Protein 2XGA (pdb70)

Radius of gyration: 20.09 Å; Cα contacts (8 Å, |Δi|>4): 423; chains: 2; bounding box: 46×34×55 Å

B-factor: mean 27.81, std 12.71, range [10.01, 74.43]

Organism: Shigella flexneri (NCBI:txid623)

Solvent-accessible surface area: 13130 Å² total; per-residue (Å²): 100,90,11,60,106,13,0,92,69,0,12,144,72,89,67,46,73,96,98,28,16,78,122,230,59,47,1,34,6,53,52,134,111,34,27,29,4,26,0,10,63,60,133,148,77,2,30,0,47,0,40,7,113,44,26,74,91,119,83,7,110,86,6,1,52,71,0,3,44,7,20,10,56,95,1,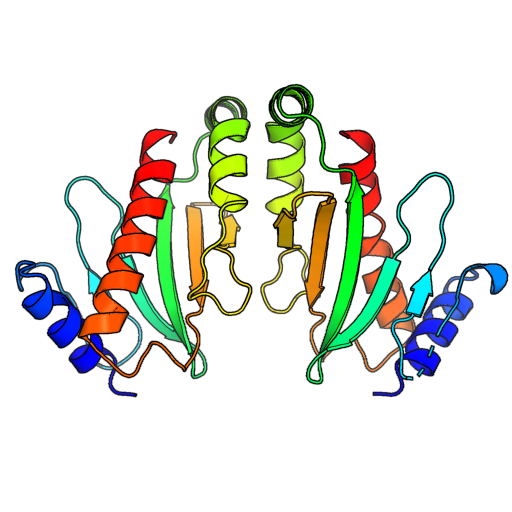50,42,1,86,28,66,14,7,18,12,18,107,62,154,115,71,2,32,0,65,0,15,4,62,89,117,55,9,129,60,15,123,55,0,3,81,0,9,90,38,0,59,72,19,0,83,80,0,60,65,28,58,93,93,16,60,109,12,1,116,57,0,9,144,56,88,64,40,74,107,97,35,20,76,115,132,164,85,37,11,35,5,59,45,141,114,33,29,31,5,24,0,2,74,60,134,159,78,2,27,0,48,0,39,7,117,44,26,70,94,121,88,12,103,83,7,1,51,71,0,3,42,7,21,7,65,84,1,55,42,0,85,22,78,8,9,14,11,26,114,59,156,111,73,2,33,0,66,0,13,2,69,102,117,58,8,117,60,13,123,55,0,2,79,0,8,88,40,0,60,76,15,0,94,80,0,62,65,28,57

Nearest PDB structures (foldseek):
  2xga-assembly1_B  TM=1.008E+00  e=1.300E-24  Shigella flexneri
  2xga-assembly1_A  TM=1.004E+00  e=8.192E-23  Shigella flexneri
  1ry9-assembly2_D  TM=9.867E-01  e=1.378E-21  Shigella flexneri
  2fm8-assembly1_A  TM=9.103E-01  e=4.742E-11  Salmonella enterica subsp. enterica serovar Typhimurium
  2fm8-assembly1_B  TM=8.602E-01  e=5.238E-10  Salmonella enterica subsp. enterica serovar Typhimurium

Sequence (255 aa):
INLVQLVRDSLFTIGCPPSIITDHSAITISLDSMPAINIALVNEQVMLWANFDAPSDVKLQSSAYNILNLMLMNFSYSINELVELHRSDEYLQLRVVIKDDYVHDGIVFAEILHEFYQQRMEILNGVLINLVQLVRDSLFTIGCPPSIITDSHSAITISLDSMPAINIALVNEQVMLWANFDAPSDVKLQSSAYNILNLMLMNNFSYSINELVELHRSDEYLQLRVVIKDDYVHDGIVFAEILHEFYQRMEILNGVL

Foldseek 3Di:
DPQVCLAVLLCVLVPHDPVQWDECHWIWGDDPPFFIWTWHQDPNWIKIKGWDFDDDPVLCVVCVVLLVVLQPDAQPQAPVRTFDWDDDPGTTMTMGTGDDVQRPHSNSVNVSVVVVVVSRVSVSVSD/DDQVVLQQLLQVLVPHDPVQWDDVADWIWGDDPPFFIWIWHQDPNWIKIKGWDFDDDPVLCVVCVVLLVVLQPDAQCQAPVRGFDWDDDPTTTMTMGTGDPVQRPHSNSVNVSVVVVVVSRVSVVVSD

InterPro domains:
  IPR003065 Surface presentation of antigens protein SpaK [PF03519] (18-95)
  IPR003065 Surface presentation of antigens protein SpaK [PR01305] (18-31)
  IPR003065 Surface presentation of antigens protein SpaK [PR01305] (31-41)
  IPR003065 Surface presentation of antigens protein SpaK [PR01305] (41-55)
  IPR003065 Surface presentation of antigens protein SpaK [PR01305] (98-111)
  IPR003065 Surface presentation of antigens protein SpaK [PR01305] (111-123)

CATH classification: 3.30.1460.10

Structure (mmCIF, N/CA/C/O backbone):
data_2XGA
#
_entry.id   2XGA
#
_cell.length_a   55.980
_cell.length_b   50.380
_cell.length_c   57.680
_cell.angle_alpha   90.00
_cell.angle_beta   117.03
_cell.angle_gamma   90.00
#
_symmetry.space_group_name_H-M   'P 1 21 1'
#
loop_
_entity.id
_entity.type
_entity.pdbx_description
1 polymer 'SURFACE PRESENTATION OF ANTIGENS PROTEIN SPAK'
2 non-polymer 'S-[(1-oxyl-2,2,5,5-tetramethyl-2,5-dihydro-1H-pyrrol-3-yl)methyl] methanesulfonothioate'
3 water water
#
loop_
_atom_site.group_PDB
_atom_site.id
_atom_site.type_symbol
_atom_site.label_atom_id
_atom_site.label_alt_id
_atom_site.label_comp_id
_atom_site.label_asym_id
_atom_site.label_entity_id
_atom_site.label_seq_id
_atom_site.pdbx_PDB_ins_code
_atom_site.Cartn_x
_atom_site.Cartn_y
_atom_site.Cartn_z
_atom_site.occupancy
_atom_site.B_iso_or_equiv
_atom_site.auth_seq_id
_atom_site.auth_comp_id
_atom_site.auth_asym_id
_atom_site.auth_atom_id
_atom_site.pdbx_PDB_model_num
ATOM 1 N N . ILE A 1 24 ? 17.787 28.950 6.485 1.00 31.34 4 ILE A N 1
ATOM 2 C CA . ILE A 1 24 ? 18.579 29.571 5.391 1.00 29.99 4 ILE A CA 1
ATOM 3 C C . ILE A 1 24 ? 18.122 29.003 4.053 1.00 29.00 4 ILE A C 1
ATOM 4 O O . ILE A 1 24 ? 18.193 27.792 3.833 1.00 29.33 4 ILE A O 1
ATOM 9 N N . ASN A 1 25 ? 17.634 29.877 3.175 1.00 27.32 5 ASN A N 1
ATOM 10 C CA . ASN A 1 25 ? 17.300 29.495 1.807 1.00 26.66 5 ASN A CA 1
ATOM 11 C C . ASN A 1 25 ? 18.541 29.710 0.940 1.00 24.81 5 ASN A C 1
ATOM 12 O O . ASN A 1 25 ? 18.757 30.771 0.373 1.00 24.21 5 ASN A O 1
ATOM 17 N N . LEU A 1 26 ? 19.362 28.678 0.864 1.00 24.06 6 LEU A N 1
ATOM 18 C CA . LEU A 1 26 ? 20.668 28.766 0.229 1.00 22.72 6 LEU A CA 1
ATOM 19 C C . LEU A 1 26 ? 20.605 28.970 -1.283 1.00 22.39 6 LEU A C 1
ATOM 20 O O . LEU A 1 26 ? 21.485 29.609 -1.858 1.00 21.59 6 LEU A O 1
ATOM 25 N N . VAL A 1 27 ? 19.580 28.428 -1.925 1.00 23.20 7 VAL A N 1
ATOM 26 C CA . VAL A 1 27 ? 19.390 28.630 -3.363 1.00 23.82 7 VAL A CA 1
ATOM 27 C C . VAL A 1 27 ? 19.048 30.087 -3.664 1.00 23.58 7 VAL A C 1
ATOM 28 O O . VAL A 1 27 ? 19.553 30.664 -4.627 1.00 23.29 7 VAL A O 1
ATOM 32 N N . GLN A 1 28 ? 18.181 30.668 -2.838 1.00 23.76 8 GLN A N 1
ATOM 33 C CA . GLN A 1 28 ? 17.821 32.080 -2.970 1.00 23.85 8 GLN A CA 1
ATOM 34 C C . GLN A 1 28 ? 19.026 32.991 -2.713 1.00 22.67 8 GLN A C 1
ATOM 35 O O . GLN A 1 28 ? 19.212 33.958 -3.436 1.00 22.62 8 GLN A O 1
ATOM 41 N N . LEU A 1 29 ? 19.816 32.684 -1.680 1.00 21.74 9 LEU A N 1
ATOM 42 C CA . LEU A 1 29 ? 21.020 33.457 -1.337 1.00 20.94 9 LEU A CA 1
ATOM 43 C C . LEU A 1 29 ? 22.006 33.496 -2.503 1.00 21.18 9 LEU A C 1
ATOM 44 O O . LEU A 1 29 ? 22.527 34.552 -2.852 1.00 21.27 9 LEU A O 1
ATOM 49 N N . VAL A 1 30 ? 22.241 32.334 -3.101 1.00 21.86 10 VAL A N 1
ATOM 50 C CA . VAL A 1 30 ? 23.251 32.168 -4.144 1.00 22.37 10 VAL A CA 1
ATOM 51 C C . VAL A 1 30 ? 22.844 32.835 -5.461 1.00 24.08 10 VAL A C 1
ATOM 52 O O . VAL A 1 30 ? 23.624 33.595 -6.037 1.00 23.73 10 VAL A O 1
ATOM 56 N N . ARG A 1 31 ? 21.632 32.549 -5.928 1.00 26.10 11 ARG A N 1
ATOM 57 C CA . ARG A 1 31 ? 21.103 33.195 -7.122 1.00 28.41 11 ARG A CA 1
ATOM 58 C C . ARG A 1 31 ? 21.155 34.705 -6.974 1.00 28.52 11 ARG A C 1
ATOM 59 O O . ARG A 1 31 ? 21.606 35.417 -7.870 1.00 28.88 11 ARG A O 1
ATOM 67 N N . ASP A 1 32 ? 20.717 35.183 -5.819 1.00 28.36 12 ASP A N 1
ATOM 68 C CA . ASP A 1 32 ? 20.699 36.608 -5.536 1.00 28.73 12 ASP A CA 1
ATOM 69 C C . ASP A 1 32 ? 22.095 37.216 -5.449 1.00 27.83 12 ASP A C 1
ATOM 70 O O . ASP A 1 32 ? 22.300 38.345 -5.898 1.00 28.25 12 ASP A O 1
ATOM 75 N N . SER A 1 33 ? 23.053 36.472 -4.897 1.00 26.51 13 SER A N 1
ATOM 76 C CA . SER A 1 33 ? 24.450 36.909 -4.887 1.00 25.98 13 SER A CA 1
ATOM 77 C C . SER A 1 33 ? 24.996 37.115 -6.296 1.00 26.59 13 SER A C 1
ATOM 78 O O . SER A 1 33 ? 25.709 38.077 -6.555 1.00 26.22 13 SER A O 1
ATOM 81 N N . LEU A 1 34 ? 24.655 36.201 -7.195 1.00 28.15 14 LEU A N 1
ATOM 82 C CA . LEU A 1 34 ? 25.203 36.206 -8.548 1.00 30.40 14 LEU A CA 1
ATOM 83 C C . LEU A 1 34 ? 24.539 37.222 -9.490 1.00 33.34 14 LEU A C 1
ATOM 84 O O . LEU A 1 34 ? 25.187 37.691 -10.418 1.00 34.35 14 LEU A O 1
ATOM 89 N N . PHE A 1 35 ? 23.273 37.569 -9.255 1.00 36.04 15 PHE A N 1
ATOM 90 C CA . PHE A 1 35 ? 22.650 38.718 -9.942 1.00 40.09 15 PHE A CA 1
ATOM 91 C C . PHE A 1 35 ? 23.352 40.002 -9.565 1.00 39.83 15 PHE A C 1
ATOM 92 O O . PHE A 1 35 ? 23.694 40.813 -10.422 1.00 41.84 15 PHE A O 1
ATOM 100 N N . THR A 1 36 ? 23.538 40.175 -8.261 1.00 38.30 16 THR A N 1
ATOM 101 C CA . THR A 1 36 ? 24.073 41.406 -7.696 1.00 39.22 16 THR A CA 1
ATOM 102 C C . THR A 1 36 ? 25.425 41.812 -8.299 1.00 39.99 16 THR A C 1
ATOM 103 O O . THR A 1 36 ? 25.718 43.004 -8.392 1.00 40.75 16 THR A O 1
ATOM 107 N N . ILE A 1 37 ? 26.235 40.836 -8.714 1.00 39.18 17 ILE A N 1
ATOM 108 C CA . ILE A 1 37 ? 27.524 41.137 -9.349 1.00 40.21 17 ILE A CA 1
ATOM 109 C C . ILE A 1 37 ? 27.524 40.890 -10.867 1.00 42.49 17 ILE A C 1
ATOM 110 O O . ILE A 1 37 ? 28.575 40.904 -11.499 1.00 43.30 17 ILE A O 1
ATOM 115 N N . GLY A 1 38 ? 26.343 40.689 -11.447 1.00 45.02 18 GLY A N 1
ATOM 116 C CA . GLY A 1 38 ? 26.196 40.619 -12.899 1.00 48.12 18 GLY A CA 1
ATOM 117 C C . GLY A 1 38 ? 26.828 39.403 -13.548 1.00 49.31 18 GLY A C 1
ATOM 118 O O . GLY A 1 38 ? 27.261 39.470 -14.697 1.00 49.98 18 GLY A O 1
ATOM 119 N N . CYS A 1 39 ? 26.880 38.295 -12.811 1.00 49.69 19 CYS A N 1
ATOM 120 C CA . CYS A 1 39 ? 27.336 37.020 -13.362 1.00 51.81 19 CYS A CA 1
ATOM 121 C C . CYS A 1 39 ? 26.227 36.471 -14.232 1.00 54.86 19 CYS A C 1
ATOM 122 O O . CYS A 1 39 ? 25.057 36.796 -14.019 1.00 54.21 19 CYS A O 1
ATOM 125 N N . PRO A 1 40 ? 26.574 35.626 -15.219 1.00 58.62 20 PRO A N 1
ATOM 126 C CA . PRO A 1 40 ? 25.511 35.044 -16.022 1.00 61.32 20 PRO A CA 1
ATOM 127 C C . PRO A 1 40 ? 24.805 33.915 -15.261 1.00 62.42 20 PRO A C 1
ATOM 128 O O . PRO A 1 40 ? 25.434 33.257 -14.432 1.00 59.93 20 PRO A O 1
ATOM 132 N N . PRO A 1 41 ? 23.506 33.685 -15.539 1.00 66.24 21 PRO A N 1
ATOM 133 C CA . PRO A 1 41 ? 22.765 32.636 -14.824 1.00 66.24 21 PRO A CA 1
ATOM 134 C C . PRO A 1 41 ? 23.073 31.211 -15.311 1.00 66.47 21 PRO A C 1
ATOM 135 O O . PRO A 1 41 ? 22.686 30.239 -14.658 1.00 67.40 21 PRO A O 1
ATOM 139 N N . SER A 1 42 ? 23.773 31.103 -16.439 1.00 65.98 22 SER A N 1
ATOM 140 C CA . SER A 1 42 ? 24.122 29.820 -17.049 1.00 65.87 22 SER A CA 1
ATOM 141 C C . SER A 1 42 ? 25.045 28.925 -16.204 1.00 63.09 22 SER A C 1
ATOM 142 O O . SER A 1 42 ? 25.129 27.717 -16.445 1.00 63.80 22 SER A O 1
ATOM 145 N N . ILE A 1 43 ? 25.727 29.508 -15.219 1.00 59.62 23 ILE A N 1
ATOM 146 C CA . ILE A 1 43 ? 26.793 28.805 -14.493 1.00 57.19 23 ILE A CA 1
ATOM 147 C C . ILE A 1 43 ? 26.371 27.998 -13.250 1.00 54.36 23 ILE A C 1
ATOM 148 O O . ILE A 1 43 ? 27.196 27.272 -12.697 1.00 51.39 23 ILE A O 1
ATOM 153 N N . ILE A 1 44 ? 25.114 28.099 -12.820 1.00 54.13 24 ILE A N 1
ATOM 154 C CA . ILE A 1 44 ? 24.684 27.427 -11.578 1.00 55.18 24 ILE A CA 1
ATOM 155 C C . ILE A 1 44 ? 23.786 26.206 -11.836 1.00 57.10 24 ILE A C 1
ATOM 156 O O . ILE A 1 44 ? 22.952 26.215 -12.741 1.00 60.48 24 ILE A O 1
ATOM 161 N N . THR A 1 45 ? 23.990 25.152 -11.041 1.00 56.54 25 THR A N 1
ATOM 162 C CA . THR A 1 45 ? 23.194 23.918 -11.121 1.00 60.14 25 THR A CA 1
ATOM 163 C C . THR A 1 45 ? 22.881 23.392 -9.712 1.00 60.66 25 THR A C 1
ATOM 164 O O . THR A 1 45 ? 23.545 23.772 -8.750 1.00 56.15 25 THR A O 1
ATOM 168 N N . ASP A 1 46 ? 21.867 22.531 -9.592 1.00 64.26 26 ASP A N 1
ATOM 169 C CA . ASP A 1 46 ? 21.515 21.926 -8.294 1.00 65.80 26 ASP A CA 1
ATOM 170 C C . ASP A 1 46 ? 20.921 20.520 -8.413 1.00 68.72 26 ASP A C 1
ATOM 171 O O . ASP A 1 46 ? 20.063 20.255 -9.258 1.00 71.20 26 ASP A O 1
ATOM 176 N N . HIS A 1 50 ? 16.791 19.733 -2.167 1.00 70.15 30 HIS A N 1
ATOM 177 C CA . HIS A 1 50 ? 17.988 20.191 -1.456 1.00 68.30 30 HIS A CA 1
ATOM 178 C C . HIS A 1 50 ? 19.250 19.428 -1.913 1.00 64.97 30 HIS A C 1
ATOM 179 O O . HIS A 1 50 ? 19.178 18.285 -2.371 1.00 68.78 30 HIS A O 1
ATOM 186 N N . SER A 1 51 ? 20.399 20.074 -1.740 1.00 57.76 31 SER A N 1
ATOM 187 C CA . SER A 1 51 ? 21.460 20.079 -2.756 1.00 56.17 31 SER A CA 1
ATOM 188 C C . SER A 1 51 ? 22.645 19.109 -2.487 1.00 55.05 31 SER A C 1
ATOM 189 O O . SER A 1 51 ? 22.428 18.143 -1.755 1.00 56.52 31 SER A O 1
ATOM 192 N N . ALA A 1 52 ? 23.882 19.308 -2.998 1.00 51.67 32 ALA A N 1
ATOM 193 C CA . ALA A 1 52 ? 24.613 20.591 -3.194 1.00 45.98 32 ALA A CA 1
ATOM 194 C C . ALA A 1 52 ? 24.477 21.367 -4.529 1.00 43.69 32 ALA A C 1
ATOM 195 O O . ALA A 1 52 ? 24.088 20.811 -5.559 1.00 43.80 32 ALA A O 1
ATOM 197 N N . ILE A 1 53 ? 24.814 22.665 -4.472 1.00 39.30 33 ILE A N 1
ATOM 198 C CA . ILE A 1 53 ? 24.780 23.579 -5.627 1.00 37.78 33 ILE A CA 1
ATOM 199 C C . ILE A 1 53 ? 26.179 23.839 -6.190 1.00 35.69 33 ILE A C 1
ATOM 200 O O . ILE A 1 53 ? 27.124 24.062 -5.434 1.00 33.48 33 ILE A O 1
ATOM 205 N N . THR A 1 54 ? 26.290 23.851 -7.517 1.00 35.83 34 THR A N 1
ATOM 206 C CA . THR A 1 54 ? 27.575 24.019 -8.204 1.00 35.78 34 THR A CA 1
ATOM 207 C C . THR A 1 54 ? 27.630 25.304 -9.025 1.00 33.91 34 THR A C 1
ATOM 208 O O . THR A 1 54 ? 26.683 25.631 -9.728 1.00 34.73 34 THR A O 1
ATOM 212 N N . ILE A 1 55 ? 28.743 26.024 -8.932 1.00 31.83 35 ILE A N 1
ATOM 213 C CA . ILE A 1 55 ? 29.009 27.159 -9.816 1.00 31.63 35 ILE A CA 1
ATOM 214 C C . ILE A 1 55 ? 30.189 26.832 -10.733 1.00 32.80 35 ILE A C 1
ATOM 215 O O . ILE A 1 55 ? 31.333 26.718 -10.281 1.00 30.47 35 ILE A O 1
ATOM 220 N N . SER A 1 56 ? 29.892 26.686 -12.022 1.00 36.13 36 SER A N 1
ATOM 221 C CA . SER A 1 56 ? 30.887 26.321 -13.023 1.00 39.71 36 SER A CA 1
ATOM 222 C C . SER A 1 56 ? 31.641 27.540 -13.525 1.00 41.37 36 SER A C 1
ATOM 223 O O . SER A 1 56 ? 31.049 28.570 -13.835 1.00 43.14 36 SER A O 1
ATOM 226 N N . LEU A 1 57 ? 32.957 27.413 -13.603 1.00 43.73 37 LEU A N 1
ATOM 227 C CA . LEU A 1 57 ? 33.820 28.473 -14.117 1.00 46.02 37 LEU A CA 1
ATOM 228 C C . LEU A 1 57 ? 34.805 27.806 -15.053 1.00 47.00 37 LEU A C 1
ATOM 229 O O . LEU A 1 57 ? 35.085 26.616 -14.912 1.00 46.57 37 LEU A O 1
ATOM 234 N N . ASP A 1 58 ? 35.325 28.556 -16.016 1.00 50.03 38 ASP A N 1
ATOM 235 C CA . ASP A 1 58 ? 36.124 27.948 -17.076 1.00 52.38 38 ASP A CA 1
ATOM 236 C C . ASP A 1 58 ? 37.581 27.748 -16.682 1.00 50.66 38 ASP A C 1
ATOM 237 O O . ASP A 1 58 ? 38.178 28.588 -16.011 1.00 50.04 38 ASP A O 1
ATOM 242 N N . SER A 1 59 ? 38.125 26.605 -17.098 1.00 50.26 39 SER A N 1
ATOM 243 C CA . SER A 1 59 ? 39.504 26.210 -16.803 1.00 49.43 39 SER A CA 1
ATOM 244 C C . SER A 1 59 ? 39.784 26.080 -15.302 1.00 44.73 39 SER A C 1
ATOM 245 O O . SER A 1 59 ? 40.931 26.217 -14.866 1.00 43.71 39 SER A O 1
ATOM 248 N N . MET A 1 60 ? 38.745 25.784 -14.525 1.00 41.70 40 MET A N 1
ATOM 249 C CA . MET A 1 60 ? 38.882 25.680 -13.077 1.00 38.90 40 MET A CA 1
ATOM 250 C C . MET A 1 60 ? 37.839 24.773 -12.439 1.00 34.98 40 MET A C 1
ATOM 251 O O . MET A 1 60 ? 36.773 24.553 -13.008 1.00 34.84 40 MET A O 1
ATOM 256 N N . PRO A 1 61 ? 38.150 24.250 -11.238 1.00 31.35 41 PRO A N 1
ATOM 257 C CA . PRO A 1 61 ? 37.173 23.508 -10.458 1.00 29.54 41 PRO A CA 1
ATOM 258 C C . PRO A 1 61 ? 35.939 24.343 -10.164 1.00 27.29 41 PRO A C 1
ATOM 259 O O . PRO A 1 61 ? 36.049 25.543 -9.945 1.00 26.02 41 PRO A O 1
ATOM 263 N N . ALA A 1 62 ? 34.778 23.706 -10.157 1.00 26.26 42 ALA A N 1
ATOM 264 C CA . ALA A 1 62 ? 33.540 24.380 -9.799 1.00 24.87 42 ALA A CA 1
ATOM 265 C C . ALA A 1 62 ? 33.558 24.733 -8.306 1.00 22.35 42 ALA A C 1
ATOM 266 O O . ALA A 1 62 ? 34.304 24.139 -7.529 1.00 21.54 42 ALA A O 1
ATOM 268 N N . ILE A 1 63 ? 32.759 25.721 -7.919 1.00 21.03 43 ILE A N 1
ATOM 269 C CA . ILE A 1 63 ? 32.554 26.025 -6.506 1.00 19.45 43 ILE A CA 1
ATOM 270 C C . ILE A 1 63 ? 31.309 25.299 -6.035 1.00 19.30 43 ILE A C 1
ATOM 271 O O . ILE A 1 63 ? 30.218 25.513 -6.568 1.00 19.81 43 ILE A O 1
ATOM 276 N N . ASN A 1 64 ? 31.481 24.435 -5.043 1.00 18.47 44 ASN A N 1
ATOM 277 C CA . ASN A 1 64 ? 30.365 23.706 -4.481 1.00 18.70 44 ASN A CA 1
ATOM 278 C C . ASN A 1 64 ? 29.943 24.430 -3.211 1.00 17.86 44 ASN A C 1
ATOM 279 O O . ASN A 1 64 ? 30.787 24.913 -2.455 1.00 16.75 44 ASN A O 1
ATOM 284 N N . ILE A 1 65 ? 28.634 24.520 -3.009 1.00 18.37 45 ILE A N 1
ATOM 285 C CA . ILE A 1 65 ? 28.042 25.250 -1.899 1.00 18.26 45 ILE A CA 1
ATOM 286 C C . ILE A 1 65 ? 26.931 24.364 -1.341 1.00 19.73 45 ILE A C 1
ATOM 287 O O . ILE A 1 65 ? 26.142 23.819 -2.114 1.00 20.77 45 ILE A O 1
ATOM 292 N N . ALA A 1 66 ? 26.863 24.210 -0.018 1.00 20.20 46 ALA A N 1
ATOM 293 C CA . ALA A 1 66 ? 25.761 23.460 0.601 1.00 21.69 46 ALA A CA 1
ATOM 294 C C . ALA A 1 66 ? 25.564 23.758 2.085 1.00 22.44 46 ALA A C 1
ATOM 295 O O . ALA A 1 66 ? 26.476 24.264 2.764 1.00 21.50 46 ALA A O 1
ATOM 297 N N . LEU A 1 67 ? 24.358 23.455 2.571 1.00 24.17 47 LEU A N 1
ATOM 298 C CA . LEU A 1 67 ? 24.066 23.481 3.999 1.00 25.93 47 LEU A CA 1
ATOM 299 C C . LEU A 1 67 ? 24.504 22.150 4.612 1.00 27.95 47 LEU A C 1
ATOM 300 O O . LEU A 1 67 ? 23.946 21.096 4.304 1.00 28.77 47 LEU A O 1
ATOM 305 N N . VAL A 1 68 ? 25.507 22.220 5.478 1.00 29.60 48 VAL A N 1
ATOM 306 C CA . VAL A 1 68 ? 26.102 21.045 6.100 1.00 32.34 48 VAL A CA 1
ATOM 307 C C . VAL A 1 68 ? 26.028 21.230 7.610 1.00 34.95 48 VAL A C 1
ATOM 308 O O . VAL A 1 68 ? 26.848 21.935 8.201 1.00 35.03 48 VAL A O 1
ATOM 312 N N . ASN A 1 69 ? 25.027 20.606 8.225 1.00 38.95 49 ASN A N 1
ATOM 313 C CA . ASN A 1 69 ? 24.747 20.781 9.649 1.00 41.19 49 ASN A CA 1
ATOM 314 C C . ASN A 1 69 ? 24.567 22.243 10.001 1.00 41.28 49 ASN A C 1
ATOM 315 O O . ASN A 1 69 ? 25.290 22.784 10.845 1.00 42.22 49 ASN A O 1
ATOM 320 N N . GLU A 1 70 ? 23.606 22.875 9.329 1.00 40.23 50 GLU A N 1
ATOM 321 C CA . GLU A 1 70 ? 23.155 24.223 9.672 1.00 39.12 50 GLU A CA 1
ATOM 322 C C . GLU A 1 70 ? 24.125 25.333 9.288 1.00 34.00 50 GLU A C 1
ATOM 323 O O . GLU A 1 70 ? 23.834 26.496 9.536 1.00 34.00 50 GLU A O 1
ATOM 329 N N . GLN A 1 71 ? 25.260 24.985 8.684 1.00 30.29 51 GLN A N 1
ATOM 330 C CA . GLN A 1 71 ? 26.272 25.963 8.292 1.00 27.08 51 GLN A CA 1
ATOM 331 C C . GLN A 1 71 ? 26.526 25.867 6.793 1.00 23.77 51 GLN A C 1
ATOM 332 O O . GLN A 1 71 ? 26.568 24.780 6.235 1.00 23.50 51 GLN A O 1
ATOM 338 N N . VAL A 1 72 ? 26.698 27.019 6.152 1.00 20.94 52 VAL A N 1
ATOM 339 C CA . VAL A 1 72 ? 27.018 27.077 4.740 1.00 18.85 52 VAL A CA 1
ATOM 340 C C . VAL A 1 72 ? 28.481 26.691 4.569 1.00 17.60 52 VAL A C 1
ATOM 341 O O . VAL A 1 72 ? 29.358 27.176 5.282 1.00 17.23 52 VAL A O 1
ATOM 345 N N . MET A 1 73 ? 28.733 25.781 3.644 1.00 16.96 53 MET A N 1
ATOM 346 C CA . MET A 1 73 ? 30.080 25.319 3.384 1.00 16.20 53 MET A CA 1
ATOM 347 C C . MET A 1 73 ? 30.367 25.528 1.907 1.00 14.96 53 MET A C 1
ATOM 348 O O . MET A 1 73 ? 29.491 25.280 1.062 1.00 15.08 53 MET A O 1
ATOM 353 N N . LEU A 1 74 ? 31.582 26.001 1.616 1.00 13.60 54 LEU A N 1
ATOM 354 C CA . LEU A 1 74 ? 32.075 26.137 0.248 1.00 12.91 54 LEU A CA 1
ATOM 355 C C . LEU A 1 74 ? 33.277 25.222 0.081 1.00 12.47 54 LEU A C 1
ATOM 356 O O . LEU A 1 74 ? 34.099 25.117 0.991 1.00 12.26 54 LEU A O 1
ATOM 361 N N . TRP A 1 75 ? 33.391 24.573 -1.079 1.00 12.30 55 TRP A N 1
ATOM 362 C CA . TRP A 1 75 ? 34.567 23.770 -1.358 1.00 12.08 55 TRP A CA 1
ATOM 363 C C . TRP A 1 75 ? 34.840 23.586 -2.843 1.00 12.53 55 TRP A C 1
ATOM 364 O O . TRP A 1 75 ? 33.931 23.677 -3.680 1.00 13.05 55 TRP A O 1
ATOM 375 N N . ALA A 1 76 ? 36.108 23.314 -3.151 1.00 12.39 56 ALA A N 1
ATOM 376 C CA . ALA A 1 76 ? 36.571 23.181 -4.518 1.00 12.84 56 ALA A CA 1
ATOM 377 C C . ALA A 1 76 ? 37.583 22.044 -4.584 1.00 13.22 56 ALA A C 1
ATOM 378 O O . ALA A 1 76 ? 38.537 22.017 -3.811 1.00 12.73 56 ALA A O 1
ATOM 380 N N . ASN A 1 77 ? 37.363 21.106 -5.507 1.00 14.23 57 ASN A N 1
ATOM 381 C CA . ASN A 1 77 ? 38.184 19.915 -5.609 1.00 14.85 57 ASN A CA 1
ATOM 382 C C . ASN A 1 77 ? 39.208 20.057 -6.723 1.00 15.71 57 ASN A C 1
ATOM 383 O O . ASN A 1 77 ? 38.845 20.173 -7.889 1.00 16.51 57 ASN A O 1
ATOM 388 N N . PHE A 1 78 ? 40.484 20.038 -6.355 1.00 15.73 58 PHE A N 1
ATOM 389 C CA . PHE A 1 78 ? 41.574 20.108 -7.311 1.00 16.66 58 PHE A CA 1
ATOM 390 C C . PHE A 1 78 ? 42.251 18.749 -7.409 1.00 18.06 58 PHE A C 1
ATOM 391 O O . PHE A 1 78 ? 42.517 18.117 -6.389 1.00 17.71 58 PHE A O 1
ATOM 399 N N . ASP A 1 79 ? 42.560 18.318 -8.630 1.00 19.93 59 ASP A N 1
ATOM 400 C CA . ASP A 1 79 ? 43.277 17.063 -8.834 1.00 21.52 59 ASP A CA 1
ATOM 401 C C . ASP A 1 79 ? 44.520 17.049 -7.971 1.00 21.14 59 ASP A C 1
ATOM 402 O O . ASP A 1 79 ? 45.304 18.001 -7.996 1.00 20.50 59 ASP A O 1
ATOM 407 N N . ALA A 1 80 ? 44.690 15.979 -7.196 1.00 21.89 60 ALA A N 1
ATOM 408 C CA . ALA A 1 80 ? 45.863 15.840 -6.340 1.00 21.95 60 ALA A CA 1
ATOM 409 C C . ALA A 1 80 ? 47.122 16.051 -7.175 1.00 22.91 60 ALA A C 1
ATOM 410 O O . ALA A 1 80 ? 47.326 15.366 -8.177 1.00 23.74 60 ALA A O 1
ATOM 412 N N . PRO A 1 81 ? 47.956 17.032 -6.793 1.00 23.19 61 PRO A N 1
ATOM 413 C CA . PRO A 1 81 ? 49.197 17.186 -7.543 1.00 24.45 61 PRO A CA 1
ATOM 414 C C . PRO A 1 81 ? 50.143 16.002 -7.328 1.00 26.23 61 PRO A C 1
ATOM 415 O O . PRO A 1 81 ? 50.103 15.347 -6.282 1.00 25.80 61 PRO A O 1
ATOM 419 N N . SER A 1 82 ? 50.987 15.725 -8.313 1.00 28.53 62 SER A N 1
ATOM 420 C CA . SER A 1 82 ? 52.068 14.786 -8.094 1.00 30.48 62 SER A CA 1
ATOM 421 C C . SER A 1 82 ? 52.878 15.287 -6.904 1.00 30.84 62 SER A C 1
ATOM 422 O O . SER A 1 82 ? 52.812 16.458 -6.532 1.00 31.00 62 SER A O 1
ATOM 425 N N . ASP A 1 83 ? 53.653 14.400 -6.313 1.00 32.38 63 ASP A N 1
ATOM 426 C CA . ASP A 1 83 ? 54.450 14.750 -5.155 1.00 32.50 63 ASP A CA 1
ATOM 427 C C . ASP A 1 83 ? 55.586 15.738 -5.489 1.00 31.65 63 ASP A C 1
ATOM 428 O O . ASP A 1 83 ? 55.925 16.605 -4.673 1.00 29.91 63 ASP A O 1
ATOM 433 N N . VAL A 1 84 ? 56.176 15.610 -6.677 1.00 31.21 64 VAL A N 1
ATOM 434 C CA . VAL A 1 84 ? 57.263 16.505 -7.065 1.00 31.01 64 VAL A CA 1
ATOM 435 C C . VAL A 1 84 ? 56.723 17.921 -7.264 1.00 29.58 64 VAL A C 1
ATOM 436 O O . VAL A 1 84 ? 57.339 18.887 -6.849 1.00 28.45 64 VAL A O 1
ATOM 440 N N . LYS A 1 85 ? 55.550 18.021 -7.878 1.00 29.38 65 LYS A N 1
ATOM 441 C CA . LYS A 1 85 ? 54.892 19.308 -8.100 1.00 28.71 65 LYS A CA 1
ATOM 442 C C . LYS A 1 85 ? 54.546 19.997 -6.776 1.00 27.03 65 LYS A C 1
ATOM 443 O O . LYS A 1 85 ? 54.682 21.217 -6.656 1.00 26.36 65 LYS A O 1
ATOM 449 N N . LEU A 1 86 ? 54.100 19.207 -5.801 1.00 26.19 66 LEU A N 1
ATOM 450 C CA . LEU A 1 86 ? 53.803 19.699 -4.450 1.00 25.71 66 LEU A CA 1
ATOM 451 C C . LEU A 1 86 ? 55.048 20.303 -3.802 1.00 25.94 66 LEU A C 1
ATOM 452 O O . LEU A 1 86 ? 54.974 21.357 -3.166 1.00 25.06 66 LEU A O 1
ATOM 457 N N . GLN A 1 87 ? 56.185 19.636 -3.988 1.00 27.10 67 GLN A N 1
ATOM 458 C CA . GLN A 1 87 ? 57.467 20.115 -3.467 1.00 28.16 67 GLN A CA 1
ATOM 459 C C . GLN A 1 87 ? 57.884 21.453 -4.076 1.00 27.50 67 GLN A C 1
ATOM 460 O O . GLN A 1 87 ? 58.340 22.353 -3.357 1.00 28.24 67 GLN A O 1
ATOM 466 N N . SER A 1 88 ? 57.730 21.595 -5.388 1.00 26.33 68 SER A N 1
ATOM 467 C CA . SER A 1 88 ? 58.086 22.852 -6.045 1.00 26.20 68 SER A CA 1
ATOM 468 C C . SER A 1 88 ? 57.082 23.988 -5.783 1.00 24.51 68 SER A C 1
ATOM 469 O O . SER A 1 88 ? 57.454 25.149 -5.825 1.00 24.83 68 SER A O 1
ATOM 472 N N . SER A 1 89 ? 55.826 23.648 -5.499 1.00 22.92 69 SER A N 1
ATOM 473 C CA . SER A 1 89 ? 54.780 24.640 -5.201 1.00 21.55 69 SER A CA 1
ATOM 474 C C . SER A 1 89 ? 54.514 24.849 -3.706 1.00 20.39 69 SER A C 1
ATOM 475 O O . SER A 1 89 ? 53.684 25.675 -3.344 1.00 20.03 69 SER A O 1
ATOM 478 N N . ALA A 1 90 ? 55.206 24.109 -2.843 1.00 20.02 70 ALA A N 1
ATOM 479 C CA . ALA A 1 90 ? 54.858 24.033 -1.417 1.00 19.24 70 ALA A CA 1
ATOM 480 C C . ALA A 1 90 ? 54.872 25.398 -0.726 1.00 19.07 70 ALA A C 1
ATOM 481 O O . ALA A 1 90 ? 53.961 25.723 0.035 1.00 18.67 70 ALA A O 1
ATOM 483 N N . TYR A 1 91 ? 55.900 26.194 -0.995 1.00 19.50 71 TYR A N 1
ATOM 484 C CA . TYR A 1 91 ? 56.000 27.532 -0.416 1.00 19.65 71 TYR A CA 1
ATOM 485 C C . TYR A 1 91 ? 54.802 28.408 -0.792 1.00 18.75 71 TYR A C 1
ATOM 486 O O . TYR A 1 91 ? 54.238 29.081 0.075 1.00 18.72 71 TYR A O 1
ATOM 495 N N . ASN A 1 92 ? 54.418 28.395 -2.069 1.00 18.11 72 ASN A N 1
ATOM 496 C CA . ASN A 1 92 ? 53.271 29.191 -2.536 1.00 17.39 72 ASN A CA 1
ATOM 497 C C . ASN A 1 92 ? 51.947 28.671 -1.963 1.00 16.23 72 ASN A C 1
ATOM 498 O O . ASN A 1 92 ? 51.039 29.450 -1.670 1.00 15.89 72 ASN A O 1
ATOM 503 N N . ILE A 1 93 ? 51.839 27.349 -1.828 1.00 15.71 73 ILE A N 1
ATOM 504 C CA . ILE A 1 93 ? 50.635 26.730 -1.270 1.00 14.89 73 ILE A CA 1
ATOM 505 C C . ILE A 1 93 ? 50.541 26.938 0.242 1.00 15.13 73 ILE A C 1
ATOM 506 O O . ILE A 1 93 ? 49.449 27.159 0.778 1.00 14.61 73 ILE A O 1
ATOM 511 N N . LEU A 1 94 ? 51.681 26.876 0.929 1.00 16.02 74 LEU A N 1
ATOM 512 C CA . LEU A 1 94 ? 51.723 27.205 2.363 1.00 16.59 74 LEU A CA 1
ATOM 513 C C . LEU A 1 94 ? 51.341 28.669 2.625 1.00 17.17 74 LEU A C 1
ATOM 514 O O . LEU A 1 94 ? 50.586 28.965 3.556 1.00 17.29 74 LEU A O 1
ATOM 519 N N . ASN A 1 95 ? 51.863 29.591 1.823 1.00 17.95 75 ASN A N 1
ATOM 520 C CA . ASN A 1 95 ? 51.511 31.004 1.996 1.00 18.76 75 ASN A CA 1
ATOM 521 C C . ASN A 1 95 ? 50.021 31.247 1.776 1.00 17.94 75 ASN A C 1
ATOM 522 O O . ASN A 1 95 ? 49.410 32.026 2.516 1.00 17.97 75 ASN A O 1
ATOM 527 N N . LEU A 1 96 ? 49.446 30.579 0.773 1.00 17.06 76 LEU A N 1
ATOM 528 C CA . LEU A 1 96 ? 48.014 30.667 0.516 1.00 16.54 76 LEU A CA 1
ATOM 529 C C . LEU A 1 96 ? 47.186 30.222 1.718 1.00 17.10 76 LEU A C 1
ATOM 530 O O . LEU A 1 96 ? 46.205 30.858 2.052 1.00 16.64 76 LEU A O 1
ATOM 535 N N . MET A 1 97 ? 47.581 29.129 2.362 1.00 18.56 77 MET A N 1
ATOM 536 C CA . MET A 1 97 ? 46.809 28.566 3.481 1.00 19.63 77 MET A CA 1
ATOM 537 C C . MET A 1 97 ? 46.965 29.360 4.774 1.00 20.03 77 MET A C 1
ATOM 538 O O . MET A 1 97 ? 46.036 29.418 5.598 1.00 19.85 77 MET A O 1
ATOM 543 N N . LEU A 1 98 ? 48.113 30.003 4.945 1.00 20.23 78 LEU A N 1
ATOM 544 C CA . LEU A 1 98 ? 48.289 30.907 6.071 1.00 21.31 78 LEU A CA 1
ATOM 545 C C . LEU A 1 98 ? 47.544 32.237 5.904 1.00 21.97 78 LEU A C 1
ATOM 546 O O . LEU A 1 98 ? 47.444 32.995 6.860 1.00 22.58 78 LEU A O 1
ATOM 551 N N . MET A 1 99 ? 47.018 32.521 4.710 1.00 22.32 79 MET A N 1
ATOM 552 C CA . MET A 1 99 ? 46.274 33.763 4.487 1.00 23.66 79 MET A CA 1
ATOM 553 C C . MET A 1 99 ? 44.974 33.813 5.307 1.00 23.12 79 MET A C 1
ATOM 554 O O . MET A 1 99 ? 44.147 32.902 5.274 1.00 21.71 79 MET A O 1
ATOM 559 N N . ASN A 1 100 ? 44.792 34.911 6.015 1.00 23.82 80 ASN A N 1
ATOM 560 C CA . ASN A 1 100 ? 43.551 35.153 6.728 1.00 23.96 80 ASN A CA 1
ATOM 561 C C . ASN A 1 100 ? 42.346 35.117 5.775 1.00 21.65 80 ASN A C 1
ATOM 562 O O . ASN A 1 100 ? 42.420 35.645 4.662 1.00 20.63 80 ASN A O 1
ATOM 567 N N . PHE A 1 101 ? 41.269 34.458 6.215 1.00 20.13 81 PHE A N 1
ATOM 568 C CA . PHE A 1 101 ? 39.977 34.435 5.509 1.00 18.71 81 PHE A CA 1
ATOM 569 C C . PHE A 1 101 ? 38.903 34.792 6.520 1.00 19.31 81 PHE A C 1
ATOM 570 O O . PHE A 1 101 ? 38.378 33.914 7.193 1.00 19.16 81 PHE A O 1
ATOM 578 N N . SER A 1 102 ? 38.575 36.081 6.621 1.00 20.10 82 SER A N 1
ATOM 579 C CA . SER A 1 102 ? 37.801 36.596 7.759 1.00 21.34 82 SER A CA 1
ATOM 580 C C . SER A 1 102 ? 36.365 36.072 7.839 1.00 20.61 82 SER A C 1
ATOM 581 O O . SER A 1 102 ? 35.771 36.040 8.910 1.00 21.47 82 SER A O 1
ATOM 584 N N . TYR A 1 103 ? 35.830 35.609 6.722 1.00 19.47 83 TYR A N 1
ATOM 585 C CA . TYR A 1 103 ? 34.451 35.100 6.674 1.00 18.96 83 TYR A CA 1
ATOM 586 C C . TYR A 1 103 ? 34.304 33.658 7.222 1.00 18.42 83 TYR A C 1
ATOM 587 O O . TYR A 1 103 ? 33.192 33.200 7.495 1.00 18.19 83 TYR A O 1
ATOM 596 N N . SER A 1 104 ? 35.433 32.969 7.396 1.00 18.05 84 SER A N 1
ATOM 597 C CA . SER A 1 104 ? 35.481 31.606 7.950 1.00 18.06 84 SER A CA 1
ATOM 598 C C . SER A 1 104 ? 35.300 31.580 9.469 1.00 18.88 84 SER A C 1
ATOM 599 O O . SER A 1 104 ? 35.775 32.482 10.171 1.00 19.87 84 SER A O 1
ATOM 602 N N . ILE A 1 105 ? 34.648 30.537 9.985 1.00 18.77 85 ILE A N 1
ATOM 603 C CA . ILE A 1 105 ? 34.521 30.353 11.451 1.00 20.02 85 ILE A CA 1
ATOM 604 C C . ILE A 1 105 ? 35.859 30.249 12.215 1.00 20.60 85 ILE A C 1
ATOM 605 O O . ILE A 1 105 ? 35.957 30.695 13.359 1.00 22.25 85 ILE A O 1
ATOM 610 N N . ASN A 1 106 ? 36.877 29.681 11.582 1.00 19.59 86 ASN A N 1
ATOM 611 C CA . ASN A 1 106 ? 38.226 29.595 12.151 1.00 20.06 86 ASN A CA 1
ATOM 612 C C . ASN A 1 106 ? 39.187 30.549 11.428 1.00 20.50 86 ASN A C 1
ATOM 613 O O . ASN A 1 106 ? 40.407 30.508 11.623 1.00 20.75 86 ASN A O 1
ATOM 618 N N . GLU A 1 107 ? 38.614 31.392 10.572 1.00 20.38 87 GLU A N 1
ATOM 619 C CA . GLU A 1 107 ? 39.336 32.407 9.797 1.00 20.49 87 GLU A CA 1
ATOM 620 C C . GLU A 1 107 ? 40.406 31.900 8.833 1.00 19.39 87 GLU A C 1
ATOM 621 O O . GLU A 1 107 ? 41.272 32.669 8.403 1.00 19.55 87 GLU A O 1
ATOM 627 N N . LEU A 1 108 ? 40.312 30.628 8.451 1.00 18.34 88 LEU A N 1
ATOM 628 C CA . LEU A 1 108 ? 41.218 30.039 7.475 1.00 17.27 88 LEU A CA 1
ATOM 629 C C . LEU A 1 108 ? 40.412 29.418 6.364 1.00 15.98 88 LEU A C 1
ATOM 630 O O . LEU A 1 108 ? 39.219 29.158 6.515 1.00 15.80 88 LEU A O 1
ATOM 635 N N . VAL A 1 109 ? 41.075 29.202 5.238 1.00 15.24 89 VAL A N 1
ATOM 636 C CA . VAL A 1 109 ? 40.602 28.250 4.259 1.00 14.63 89 VAL A CA 1
ATOM 637 C C . VAL A 1 109 ? 41.377 26.985 4.570 1.00 15.44 89 VAL A C 1
ATOM 638 O O . VAL A 1 109 ? 42.598 27.017 4.726 1.00 16.15 89 VAL A O 1
ATOM 642 N N . GLU A 1 110 ? 40.658 25.881 4.692 1.00 15.77 90 GLU A N 1
ATOM 643 C CA . GLU A 1 110 ? 41.251 24.600 5.043 1.00 16.40 90 GLU A CA 1
ATOM 644 C C . GLU A 1 110 ? 41.601 23.862 3.763 1.00 15.51 90 GLU A C 1
ATOM 645 O O . GLU A 1 110 ? 40.914 23.988 2.759 1.00 14.68 90 GLU A O 1
ATOM 651 N N . LEU A 1 111 ? 42.685 23.107 3.811 1.00 15.60 91 LEU A N 1
ATOM 652 C CA . LEU A 1 111 ? 43.114 22.298 2.688 1.00 15.51 91 LEU A CA 1
ATOM 653 C C . LEU A 1 111 ? 43.036 20.841 3.138 1.00 16.26 91 LEU A C 1
ATOM 654 O O . LEU A 1 111 ? 43.635 20.476 4.147 1.00 16.74 91 LEU A O 1
ATOM 659 N N . HIS A 1 112 ? 42.249 20.044 2.416 1.00 16.51 92 HIS A N 1
ATOM 660 C CA . HIS A 1 112 ? 42.033 18.634 2.728 1.00 17.85 92 HIS A CA 1
ATOM 661 C C . HIS A 1 112 ? 42.587 17.751 1.617 1.00 19.09 92 HIS A C 1
ATOM 662 O O . HIS A 1 112 ? 42.398 18.031 0.439 1.00 18.65 92 HIS A O 1
ATOM 669 N N . ARG A 1 113 ? 43.266 16.681 1.998 1.00 21.32 93 ARG A N 1
ATOM 670 C CA . ARG A 1 113 ? 43.778 15.717 1.032 1.00 23.11 93 ARG A CA 1
ATOM 671 C C . ARG A 1 113 ? 42.950 14.441 1.041 1.00 23.65 93 ARG A C 1
ATOM 672 O O . ARG A 1 113 ? 42.732 13.841 2.088 1.00 24.33 93 ARG A O 1
ATOM 680 N N . SER A 1 114 ? 42.482 14.047 -0.136 1.00 23.38 94 SER A N 1
ATOM 681 C CA . SER A 1 114 ? 41.936 12.719 -0.355 1.00 24.57 94 SER A CA 1
ATOM 682 C C . SER A 1 114 ? 42.771 12.078 -1.461 1.00 24.96 94 SER A C 1
ATOM 683 O O . SER A 1 114 ? 43.644 12.728 -2.036 1.00 23.83 94 SER A O 1
ATOM 686 N N . ASP A 1 115 ? 42.514 10.806 -1.748 1.00 26.71 95 ASP A N 1
ATOM 687 C CA . ASP A 1 115 ? 43.305 10.062 -2.735 1.00 27.71 95 ASP A CA 1
ATOM 688 C C . ASP A 1 115 ? 43.319 10.764 -4.081 1.00 27.36 95 ASP A C 1
ATOM 689 O O . ASP A 1 115 ? 44.359 10.871 -4.713 1.00 27.32 95 ASP A O 1
ATOM 694 N N . GLU A 1 116 ? 42.155 11.251 -4.496 1.00 27.53 96 GLU A N 1
ATOM 695 C CA . GLU A 1 116 ? 41.994 11.876 -5.804 1.00 27.67 96 GLU A CA 1
ATOM 696 C C . GLU A 1 116 ? 42.147 13.405 -5.773 1.00 25.27 96 GLU A C 1
ATOM 697 O O . GLU A 1 116 ? 42.539 14.008 -6.786 1.00 25.30 96 GLU A O 1
ATOM 703 N N . TYR A 1 117 ? 41.859 14.028 -4.627 1.00 23.14 97 TYR A N 1
ATOM 704 C CA . TYR A 1 117 ? 41.751 15.486 -4.567 1.00 21.08 97 TYR A CA 1
ATOM 705 C C . TYR A 1 117 ? 42.561 16.183 -3.482 1.00 19.35 97 TYR A C 1
ATOM 706 O O . TYR A 1 117 ? 42.773 15.679 -2.374 1.00 19.19 97 TYR A O 1
ATOM 715 N N . LEU A 1 118 ? 42.976 17.389 -3.840 1.00 17.98 98 LEU A N 1
ATOM 716 C CA . LEU A 1 118 ? 43.381 18.403 -2.898 1.00 16.59 98 LEU A CA 1
ATOM 717 C C . LEU A 1 118 ? 42.182 19.338 -2.855 1.00 15.59 98 LEU A C 1
ATOM 718 O O . LEU A 1 118 ? 41.809 19.890 -3.886 1.00 15.67 98 LEU A O 1
ATOM 723 N N . GLN A 1 119 ? 41.554 19.485 -1.690 1.00 14.79 99 GLN A N 1
ATOM 724 C CA . GLN A 1 119 ? 40.271 20.189 -1.587 1.00 14.15 99 GLN A CA 1
ATOM 725 C C . GLN A 1 119 ? 40.340 21.460 -0.723 1.00 13.13 99 GLN A C 1
ATOM 726 O O . GLN A 1 119 ? 40.692 21.397 0.458 1.00 13.24 99 GLN A O 1
ATOM 732 N N . LEU A 1 120 ? 39.997 22.610 -1.299 1.00 12.36 100 LEU A N 1
ATOM 733 C CA . LEU A 1 120 ? 39.875 23.846 -0.514 1.00 11.76 100 LEU A CA 1
ATOM 734 C C . LEU A 1 120 ? 38.495 23.857 0.105 1.00 11.73 100 LEU A C 1
ATOM 735 O O . LEU A 1 120 ? 37.517 23.625 -0.596 1.00 11.84 100 LEU A O 1
ATOM 740 N N . ARG A 1 121 ? 38.413 24.148 1.400 1.00 11.71 101 ARG A N 1
ATOM 741 C CA . ARG A 1 121 ? 37.138 24.108 2.107 1.00 11.99 101 ARG A CA 1
ATOM 742 C C . ARG A 1 121 ? 37.028 25.243 3.091 1.00 11.98 101 ARG A C 1
ATOM 743 O O . ARG A 1 121 ? 38.001 25.569 3.780 1.00 12.13 101 ARG A O 1
ATOM 751 N N . VAL A 1 122 ? 35.835 25.827 3.185 1.00 12.08 102 VAL A N 1
ATOM 752 C CA . VAL A 1 122 ? 35.576 26.794 4.231 1.00 12.44 102 VAL A CA 1
ATOM 753 C C . VAL A 1 122 ? 34.131 26.688 4.746 1.00 13.64 102 VAL A C 1
ATOM 754 O O . VAL A 1 122 ? 33.209 26.410 3.976 1.00 13.63 102 VAL A O 1
ATOM 758 N N . VAL A 1 123 ? 33.952 26.859 6.057 1.00 14.56 103 VAL A N 1
ATOM 759 C CA . VAL A 1 123 ? 32.625 26.905 6.649 1.00 15.51 103 VAL A CA 1
ATOM 760 C C . VAL A 1 123 ? 32.323 28.358 6.949 1.00 16.00 103 VAL A C 1
ATOM 761 O O . VAL A 1 123 ? 33.021 28.990 7.743 1.00 16.36 103 VAL A O 1
ATOM 765 N N . ILE A 1 124 ? 31.297 28.895 6.294 1.00 16.35 104 ILE A N 1
ATOM 766 C CA . ILE A 1 124 ? 30.996 30.308 6.412 1.00 17.01 104 ILE A CA 1
ATOM 767 C C . ILE A 1 124 ? 30.211 30.595 7.688 1.00 19.35 104 ILE A C 1
ATOM 768 O O . ILE A 1 124 ? 29.340 29.845 8.118 1.00 20.00 104 ILE A O 1
ATOM 773 N N . LYS A 1 125 ? 30.552 31.728 8.261 1.00 21.25 105 LYS A N 1
ATOM 774 C CA . LYS A 1 125 ? 30.078 32.160 9.542 1.00 24.08 105 LYS A CA 1
ATOM 775 C C . LYS A 1 125 ? 28.742 32.868 9.384 1.00 25.23 105 LYS A C 1
ATOM 776 O O . LYS A 1 125 ? 28.508 33.528 8.372 1.00 24.38 105 LYS A O 1
ATOM 782 N N . ASP A 1 126 ? 27.882 32.742 10.389 1.00 28.11 106 ASP A N 1
ATOM 783 C CA . ASP A 1 126 ? 26.492 33.217 10.298 1.00 30.45 106 ASP A CA 1
ATOM 784 C C . ASP A 1 126 ? 26.299 34.655 9.806 1.00 30.46 106 ASP A C 1
ATOM 785 O O . ASP A 1 126 ? 25.444 34.911 8.965 1.00 29.29 106 ASP A O 1
ATOM 790 N N . ASP A 1 127 ? 27.083 35.585 10.343 1.00 32.27 107 ASP A N 1
ATOM 791 C CA . ASP A 1 127 ? 26.959 37.005 9.985 1.00 33.50 107 ASP A CA 1
ATOM 792 C C . ASP A 1 127 ? 26.917 37.262 8.471 1.00 31.49 107 ASP A C 1
ATOM 793 O O . ASP A 1 127 ? 26.288 38.231 8.027 1.00 30.59 107 ASP A O 1
ATOM 798 N N . TYR A 1 128 ? 27.547 36.381 7.686 1.00 28.65 108 TYR A N 1
ATOM 799 C CA . TYR A 1 128 ? 27.693 36.597 6.247 1.00 26.73 108 TYR A CA 1
ATOM 800 C C . TYR A 1 128 ? 26.752 35.813 5.324 1.00 25.71 108 TYR A C 1
ATOM 801 O O . TYR A 1 128 ? 26.958 35.821 4.106 1.00 25.56 108 TYR A O 1
ATOM 810 N N . VAL A 1 129 ? 25.721 35.168 5.868 1.00 25.27 109 VAL A N 1
ATOM 811 C CA . VAL A 1 129 ? 24.855 34.307 5.049 1.00 25.07 109 VAL A CA 1
ATOM 812 C C . VAL A 1 129 ? 23.369 34.701 5.012 1.00 25.29 109 VAL A C 1
ATOM 813 O O . VAL A 1 129 ? 22.533 33.917 4.563 1.00 25.68 109 VAL A O 1
ATOM 817 N N . HIS A 1 130 ? 23.045 35.911 5.450 1.00 25.23 110 HIS A N 1
ATOM 818 C CA . HIS A 1 130 ? 21.660 36.397 5.410 1.00 25.41 110 HIS A CA 1
ATOM 819 C C . HIS A 1 130 ? 21.427 37.391 4.277 1.00 23.59 110 HIS A C 1
ATOM 820 O O . HIS A 1 130 ? 20.293 37.806 4.033 1.00 23.81 110 HIS A O 1
ATOM 827 N N . ASP A 1 131 ? 22.501 37.721 3.566 1.00 21.44 111 ASP A N 1
ATOM 828 C CA . ASP A 1 131 ? 22.531 38.844 2.657 1.00 20.76 111 ASP A CA 1
ATOM 829 C C . ASP A 1 131 ? 23.259 38.459 1.364 1.00 19.08 111 ASP A C 1
ATOM 830 O O . ASP A 1 131 ? 24.410 38.022 1.394 1.00 18.00 111 ASP A O 1
ATOM 835 N N . GLY A 1 132 ? 22.570 38.616 0.236 1.00 18.52 112 GLY A N 1
ATOM 836 C CA . GLY A 1 132 ? 23.117 38.254 -1.073 1.00 17.73 112 GLY A CA 1
ATOM 837 C C . GLY A 1 132 ? 24.261 39.159 -1.504 1.00 17.37 112 GLY A C 1
ATOM 838 O O . GLY A 1 132 ? 25.172 38.731 -2.216 1.00 16.98 112 GLY A O 1
ATOM 839 N N . ILE A 1 133 ? 24.221 40.416 -1.065 1.00 17.46 113 ILE A N 1
ATOM 840 C CA . ILE A 1 133 ? 25.252 41.379 -1.424 1.00 17.55 113 ILE A CA 1
ATOM 841 C C . ILE A 1 133 ? 26.538 41.060 -0.654 1.00 16.71 113 ILE A C 1
ATOM 842 O O . ILE A 1 133 ? 27.617 41.020 -1.233 1.00 16.54 113 ILE A O 1
ATOM 847 N N . VAL A 1 134 ? 26.414 40.798 0.644 1.00 16.24 114 VAL A N 1
ATOM 848 C CA . VAL A 1 134 ? 27.557 40.369 1.435 1.00 15.67 114 VAL A CA 1
ATOM 849 C C . VAL A 1 134 ? 28.087 39.009 0.927 1.00 14.71 114 VAL A C 1
ATOM 850 O O . VAL A 1 134 ? 29.288 38.855 0.693 1.00 14.43 114 VAL A O 1
ATOM 854 N N . PHE A 1 135 ? 27.192 38.042 0.726 1.00 14.26 115 PHE A N 1
ATOM 855 C CA . PHE A 1 135 ? 27.604 36.696 0.304 1.00 13.55 115 PHE A CA 1
ATOM 856 C C . PHE A 1 135 ? 28.347 36.653 -1.044 1.00 13.54 115 PHE A C 1
ATOM 857 O O . PHE A 1 135 ? 29.187 35.796 -1.253 1.00 13.04 115 PHE A O 1
ATOM 865 N N . ALA A 1 136 ? 28.049 37.582 -1.942 1.00 14.36 116 ALA A N 1
ATOM 866 C CA . ALA A 1 136 ? 28.764 37.680 -3.217 1.00 14.85 116 ALA A CA 1
ATOM 867 C C . ALA A 1 136 ? 30.255 37.953 -3.005 1.00 15.50 116 ALA A C 1
ATOM 868 O O . ALA A 1 136 ? 31.088 37.484 -3.772 1.00 15.28 116 ALA A O 1
ATOM 870 N N . GLU A 1 137 ? 30.581 38.705 -1.957 1.00 16.23 117 GLU A N 1
ATOM 871 C CA . GLU A 1 137 ? 31.970 39.036 -1.635 1.00 16.85 117 GLU A CA 1
ATOM 872 C C . GLU A 1 137 ? 32.701 37.794 -1.095 1.00 15.61 117 GLU A C 1
ATOM 873 O O . GLU A 1 137 ? 33.872 37.547 -1.430 1.00 15.32 117 GLU A O 1
ATOM 879 N N . ILE A 1 138 ? 31.992 37.001 -0.292 1.00 14.66 118 ILE A N 1
ATOM 880 C CA . ILE A 1 138 ? 32.499 35.702 0.187 1.00 13.71 118 ILE A CA 1
ATOM 881 C C . ILE A 1 138 ? 32.849 34.756 -0.964 1.00 13.16 118 ILE A C 1
ATOM 882 O O . ILE A 1 138 ? 33.938 34.179 -0.979 1.00 12.79 118 ILE A O 1
ATOM 887 N N . LEU A 1 139 ? 31.934 34.605 -1.926 1.00 13.08 119 LEU A N 1
ATOM 888 C CA . LEU A 1 139 ? 32.219 33.814 -3.125 1.00 13.01 119 LEU A CA 1
ATOM 889 C C . LEU A 1 139 ? 33.418 34.350 -3.911 1.00 13.40 119 LEU A C 1
ATOM 890 O O . LEU A 1 139 ? 34.231 33.575 -4.426 1.00 13.44 119 LEU A O 1
ATOM 895 N N . HIS A 1 140 ? 33.519 35.672 -4.019 1.00 13.90 120 HIS A N 1
ATOM 896 C CA . HIS A 1 140 ? 34.582 36.284 -4.808 1.00 14.47 120 HIS A CA 1
ATOM 897 C C . HIS A 1 140 ? 35.957 36.078 -4.151 1.00 14.06 120 HIS A C 1
ATOM 898 O O . HIS A 1 140 ? 36.908 35.749 -4.835 1.00 14.26 120 HIS A O 1
ATOM 905 N N . GLU A 1 141 ? 36.052 36.288 -2.842 1.00 13.64 121 GLU A N 1
ATOM 906 C CA . GLU A 1 141 ? 37.273 35.995 -2.098 1.00 13.41 121 GLU A CA 1
ATOM 907 C C . GLU A 1 141 ? 37.624 34.504 -2.166 1.00 12.44 121 GLU A C 1
ATOM 908 O O . GLU A 1 141 ? 38.780 34.146 -2.418 1.00 12.45 121 GLU A O 1
ATOM 914 N N . PHE A 1 142 ? 36.638 33.631 -1.971 1.00 11.68 122 PHE A N 1
ATOM 915 C CA . PHE A 1 142 ? 36.898 32.196 -2.132 1.00 11.13 122 PHE A CA 1
ATOM 916 C C . PHE A 1 142 ? 37.448 31.855 -3.526 1.00 11.54 122 PHE A C 1
ATOM 917 O O . PHE A 1 142 ? 38.424 31.115 -3.639 1.00 11.45 122 PHE A O 1
ATOM 925 N N . TYR A 1 143 ? 36.840 32.409 -4.572 1.00 12.28 123 TYR A N 1
ATOM 926 C CA . TYR A 1 143 ? 37.288 32.160 -5.946 1.00 13.14 123 TYR A CA 1
ATOM 927 C C . TYR A 1 143 ? 38.705 32.639 -6.167 1.00 13.73 123 TYR A C 1
ATOM 928 O O . TYR A 1 143 ? 39.482 31.983 -6.839 1.00 14.12 123 TYR A O 1
ATOM 937 N N . GLN A 1 144 ? 39.045 33.780 -5.584 1.00 14.07 124 GLN A N 1
ATOM 938 C CA A GLN A 1 144 ? 40.408 34.315 -5.633 0.50 14.58 124 GLN A CA 1
ATOM 939 C CA B GLN A 1 144 ? 40.409 34.291 -5.678 0.50 14.74 124 GLN A CA 1
ATOM 940 C C . GLN A 1 144 ? 41.420 33.339 -5.029 1.00 14.31 124 GLN A C 1
ATOM 941 O O . GLN A 1 144 ? 42.548 33.220 -5.511 1.00 14.80 124 GLN A O 1
ATOM 952 N N . ARG A 1 145 ? 41.026 32.659 -3.948 1.00 13.52 125 ARG A N 1
ATOM 953 C CA . ARG A 1 145 ? 41.927 31.699 -3.294 1.00 13.29 125 ARG A CA 1
ATOM 954 C C . ARG A 1 145 ? 42.126 30.479 -4.211 1.00 13.94 125 ARG A C 1
ATOM 955 O O . ARG A 1 145 ? 43.221 29.933 -4.325 1.00 13.92 125 ARG A O 1
ATOM 963 N N . MET A 1 146 ? 41.042 30.075 -4.865 1.00 14.53 126 MET A N 1
ATOM 964 C CA . MET A 1 146 ? 41.076 29.014 -5.873 1.00 15.28 126 MET A CA 1
ATOM 965 C C . MET A 1 146 ? 42.007 29.372 -7.039 1.00 16.74 126 MET A C 1
ATOM 966 O O . MET A 1 146 ? 42.748 28.515 -7.521 1.00 16.96 126 MET A O 1
ATOM 971 N N . GLU A 1 147 ? 41.947 30.628 -7.484 1.00 18.19 127 GLU A N 1
ATOM 972 C CA . GLU A 1 147 ? 42.808 31.127 -8.575 1.00 20.30 127 GLU A CA 1
ATOM 973 C C . GLU A 1 147 ? 44.285 31.052 -8.235 1.00 20.08 127 GLU A C 1
ATOM 974 O O . GLU A 1 147 ? 45.094 30.706 -9.080 1.00 20.81 127 GLU A O 1
ATOM 980 N N . ILE A 1 148 ? 44.632 31.408 -7.004 1.00 19.35 128 ILE A N 1
ATOM 981 C CA . ILE A 1 148 ? 46.021 31.343 -6.562 1.00 19.62 128 ILE A CA 1
ATOM 982 C C . ILE A 1 148 ? 46.481 29.883 -6.541 1.00 19.09 128 ILE A C 1
ATOM 983 O O . ILE A 1 148 ? 47.564 29.585 -7.030 1.00 19.58 128 ILE A O 1
ATOM 988 N N . LEU A 1 149 ? 45.659 28.981 -5.990 1.00 18.21 129 LEU A N 1
ATOM 989 C CA . LEU A 1 149 ? 46.020 27.557 -5.937 1.00 18.21 129 LEU A CA 1
ATOM 990 C C . LEU A 1 149 ? 46.102 26.948 -7.348 1.00 19.56 129 LEU A C 1
ATOM 991 O O . LEU A 1 149 ? 46.990 26.144 -7.635 1.00 19.56 129 LEU A O 1
ATOM 996 N N . ASN A 1 150 ? 45.188 27.349 -8.231 1.00 20.63 130 ASN A N 1
ATOM 997 C CA . ASN A 1 150 ? 45.189 26.840 -9.600 1.00 22.27 130 ASN A CA 1
ATOM 998 C C . ASN A 1 150 ? 46.479 27.221 -10.317 1.00 23.94 130 ASN A C 1
ATOM 999 O O . ASN A 1 150 ? 46.997 26.459 -11.130 1.00 24.79 130 ASN A O 1
ATOM 1004 N N . GLY A 1 151 ? 46.992 28.403 -9.988 1.00 25.11 131 GLY A N 1
ATOM 1005 C CA . GLY A 1 151 ? 48.179 28.958 -10.637 1.00 27.05 131 GLY A CA 1
ATOM 1006 C C . GLY A 1 151 ? 49.466 28.221 -10.343 1.00 27.91 131 GLY A C 1
ATOM 1007 O O . GLY A 1 151 ? 50.389 28.271 -11.146 1.00 30.07 131 GLY A O 1
ATOM 1008 N N . VAL A 1 152 ? 49.538 27.549 -9.194 1.00 27.60 132 VAL A N 1
ATOM 1009 C CA . VAL A 1 152 ? 50.740 26.801 -8.815 1.00 28.34 132 VAL A CA 1
ATOM 1010 C C . VAL A 1 152 ? 50.579 25.282 -8.921 1.00 29.32 132 VAL A C 1
ATOM 1011 O O . VAL A 1 152 ? 51.532 24.546 -8.671 1.00 30.36 132 VAL A O 1
ATOM 1015 N N . LEU A 1 153 ? 49.389 24.816 -9.294 1.00 30.41 133 LEU A N 1
ATOM 1016 C CA . LEU A 1 153 ? 49.187 23.408 -9.640 1.00 31.72 133 LEU A CA 1
ATOM 1017 C C . LEU A 1 153 ? 49.272 23.243 -11.151 1.00 34.77 133 LEU A C 1
ATOM 1018 O O . LEU A 1 153 ? 49.914 22.316 -11.645 1.00 37.87 133 LEU A O 1
ATOM 1023 N N . ILE B 1 24 ? 32.336 20.019 31.022 1.00 42.86 4 ILE B N 1
ATOM 1024 C CA . ILE B 1 24 ? 33.323 19.043 31.554 1.00 40.12 4 ILE B CA 1
ATOM 1025 C C . ILE B 1 24 ? 34.310 19.698 32.515 1.00 38.28 4 ILE B C 1
ATOM 1026 O O . ILE B 1 24 ? 34.466 20.922 32.516 1.00 39.25 4 ILE B O 1
ATOM 1031 N N . ASN B 1 25 ? 34.971 18.866 33.319 1.00 35.09 5 ASN B N 1
ATOM 1032 C CA . ASN B 1 25 ? 35.997 19.314 34.255 1.00 34.03 5 ASN B CA 1
ATOM 1033 C C . ASN B 1 25 ? 37.371 19.043 33.643 1.00 31.84 5 ASN B C 1
ATOM 1034 O O . ASN B 1 25 ? 37.883 17.915 33.683 1.00 31.13 5 ASN B O 1
ATOM 1039 N N . LEU B 1 26 ? 37.961 20.088 33.071 1.00 30.46 6 LEU B N 1
ATOM 1040 C CA . LEU B 1 26 ? 39.147 19.940 32.237 1.00 28.68 6 LEU B CA 1
ATOM 1041 C C . LEU B 1 26 ? 40.418 19.653 33.022 1.00 27.46 6 LEU B C 1
ATOM 1042 O O . LEU B 1 26 ? 41.298 18.961 32.532 1.00 26.66 6 LEU B O 1
ATOM 1047 N N . VAL B 1 27 ? 40.528 20.196 34.225 1.00 27.99 7 VAL B N 1
ATOM 1048 C CA . VAL B 1 27 ? 41.699 19.938 35.057 1.00 27.85 7 VAL B CA 1
ATOM 1049 C C . VAL B 1 27 ? 41.746 18.463 35.446 1.00 27.20 7 VAL B C 1
ATOM 1050 O O . VAL B 1 27 ? 42.807 17.837 35.381 1.00 27.41 7 VAL B O 1
ATOM 1054 N N . GLN B 1 28 ? 40.594 17.915 35.827 1.00 26.36 8 GLN B N 1
ATOM 1055 C CA . GLN B 1 28 ? 40.484 16.500 36.192 1.00 25.95 8 GLN B CA 1
ATOM 1056 C C . GLN B 1 28 ? 40.796 15.605 34.991 1.00 23.90 8 GLN B C 1
ATOM 1057 O O . GLN B 1 28 ? 41.518 14.625 35.116 1.00 23.54 8 GLN B O 1
ATOM 1063 N N . LEU B 1 29 ? 40.251 15.948 33.831 1.00 22.69 9 LEU B N 1
ATOM 1064 C CA . LEU B 1 29 ? 40.489 15.178 32.606 1.00 21.72 9 LEU B CA 1
ATOM 1065 C C . LEU B 1 29 ? 41.974 15.128 32.282 1.00 21.61 9 LEU B C 1
ATOM 1066 O O . LEU B 1 29 ? 42.511 14.066 31.944 1.00 20.69 9 LEU B O 1
ATOM 1071 N N . VAL B 1 30 ? 42.626 16.283 32.399 1.00 22.24 10 VAL B N 1
ATOM 1072 C CA . VAL B 1 30 ? 44.036 16.407 32.052 1.00 22.78 10 VAL B CA 1
ATOM 1073 C C . VAL B 1 30 ? 44.914 15.664 33.048 1.00 24.34 10 VAL B C 1
ATOM 1074 O O . VAL B 1 30 ? 45.801 14.921 32.635 1.00 24.00 10 VAL B O 1
ATOM 1078 N N . ARG B 1 31 ? 44.673 15.853 34.344 1.00 26.41 11 ARG B N 1
ATOM 1079 C CA . ARG B 1 31 ? 45.453 15.147 35.361 1.00 28.90 11 ARG B CA 1
ATOM 1080 C C . ARG B 1 31 ? 45.299 13.642 35.192 1.00 28.48 11 ARG B C 1
ATOM 1081 O O . ARG B 1 31 ? 46.274 12.902 35.270 1.00 27.84 11 ARG B O 1
ATOM 1089 N N . ASP B 1 32 ? 44.067 13.200 34.949 1.00 28.79 12 ASP B N 1
ATOM 1090 C CA . ASP B 1 32 ? 43.785 11.778 34.754 1.00 29.57 12 ASP B CA 1
ATOM 1091 C C . ASP B 1 32 ? 44.529 11.230 33.526 1.00 28.65 12 ASP B C 1
ATOM 1092 O O . ASP B 1 32 ? 45.128 10.159 33.594 1.00 29.67 12 ASP B O 1
ATOM 1097 N N . SER B 1 33 ? 44.513 11.976 32.425 1.00 27.13 13 SER B N 1
ATOM 1098 C CA . SER B 1 33 ? 45.269 11.608 31.211 1.00 26.65 13 SER B CA 1
ATOM 1099 C C . SER B 1 33 ? 46.762 11.414 31.458 1.00 26.98 13 SER B C 1
ATOM 1100 O O . SER B 1 33 ? 47.382 10.510 30.882 1.00 26.69 13 SER B O 1
ATOM 1103 N N . LEU B 1 34 ? 47.331 12.261 32.310 1.00 27.30 14 LEU B N 1
ATOM 1104 C CA . LEU B 1 34 ? 48.774 12.309 32.480 1.00 28.70 14 LEU B CA 1
ATOM 1105 C C . LEU B 1 34 ? 49.331 11.244 33.422 1.00 30.18 14 LEU B C 1
ATOM 1106 O O . LEU B 1 34 ? 50.427 10.757 33.175 1.00 31.07 14 LEU B O 1
ATOM 1111 N N . PHE B 1 35 ? 48.603 10.855 34.471 1.00 30.92 15 PHE B N 1
ATOM 1112 C CA . PHE B 1 35 ? 49.066 9.714 35.287 1.00 32.99 15 PHE B CA 1
ATOM 1113 C C . PHE B 1 35 ? 48.865 8.401 34.544 1.00 32.48 15 PHE B C 1
ATOM 1114 O O . PHE B 1 35 ? 49.659 7.480 34.691 1.00 33.90 15 PHE B O 1
ATOM 1122 N N . THR B 1 36 ? 47.817 8.332 33.730 1.00 31.48 16 THR B N 1
ATOM 1123 C CA . THR B 1 36 ? 47.499 7.124 32.980 1.00 31.79 16 THR B CA 1
ATOM 1124 C C . THR B 1 36 ? 48.665 6.686 32.086 1.00 33.08 16 THR B C 1
ATOM 1125 O O . THR B 1 36 ? 48.930 5.490 31.954 1.00 33.39 16 THR B O 1
ATOM 1129 N N . ILE B 1 37 ? 49.365 7.651 31.489 1.00 33.67 17 ILE B N 1
ATOM 1130 C CA . ILE B 1 37 ? 50.512 7.343 30.633 1.00 35.38 17 ILE B CA 1
ATOM 1131 C C . ILE B 1 37 ? 51.852 7.513 31.341 1.00 37.23 17 ILE B C 1
ATOM 1132 O O . ILE B 1 37 ? 52.892 7.465 30.701 1.00 38.47 17 ILE B O 1
ATOM 1137 N N . GLY B 1 38 ? 51.825 7.702 32.657 1.00 39.51 18 GLY B N 1
ATOM 1138 C CA . GLY B 1 38 ? 53.039 7.716 33.460 1.00 42.04 18 GLY B CA 1
ATOM 1139 C C . GLY B 1 38 ? 53.881 8.958 33.273 1.00 42.66 18 GLY B C 1
ATOM 1140 O O . GLY B 1 38 ? 55.096 8.917 33.471 1.00 44.82 18 GLY B O 1
ATOM 1141 N N . CYS B 1 39 ? 53.239 10.061 32.897 1.00 41.70 19 CYS B N 1
ATOM 1142 C CA . CYS B 1 39 ? 53.924 11.341 32.780 1.00 43.50 19 CYS B CA 1
ATOM 1143 C C . CYS B 1 39 ? 54.180 11.851 34.178 1.00 45.72 19 CYS B C 1
ATOM 1144 O O . CYS B 1 39 ? 53.415 11.550 35.095 1.00 45.85 19 CYS B O 1
ATOM 1147 N N . PRO B 1 40 ? 55.257 12.633 34.362 1.00 48.62 20 PRO B N 1
ATOM 1148 C CA . PRO B 1 40 ? 55.457 13.303 35.644 1.00 51.15 20 PRO B CA 1
ATOM 1149 C C . PRO B 1 40 ? 54.311 14.277 35.954 1.00 52.18 20 PRO B C 1
ATOM 1150 O O . PRO B 1 40 ? 53.711 14.819 35.027 1.00 50.54 20 PRO B O 1
ATOM 1154 N N .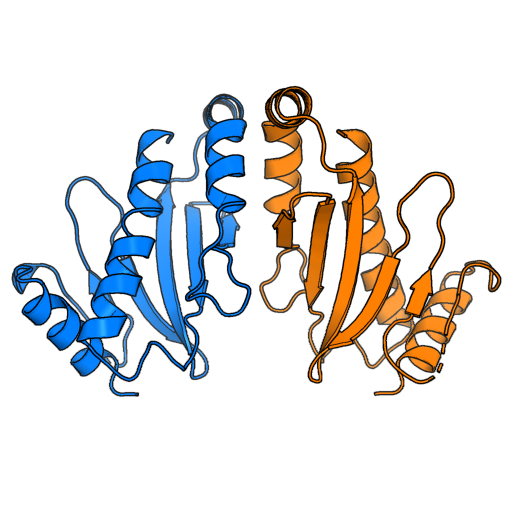 PRO B 1 41 ? 53.994 14.479 37.246 1.00 56.31 21 PRO B N 1
ATOM 1155 C CA . PRO B 1 41 ? 52.967 15.445 37.663 1.00 56.66 21 PRO B CA 1
ATOM 1156 C C . PRO B 1 41 ? 53.437 16.908 37.672 1.00 58.07 21 PRO B C 1
ATOM 1157 O O . PRO B 1 41 ? 52.605 17.817 37.622 1.00 57.20 21 PRO B O 1
ATOM 1161 N N . SER B 1 42 ? 54.751 17.124 37.730 1.00 60.83 22 SER B N 1
ATOM 1162 C CA . SER B 1 42 ? 55.326 18.471 37.832 1.00 62.59 22 SER B CA 1
ATOM 1163 C C . SER B 1 42 ? 55.134 19.327 36.577 1.00 62.22 22 SER B C 1
ATOM 1164 O O . SER B 1 42 ? 55.172 20.555 36.655 1.00 65.15 22 SER B O 1
ATOM 1167 N N . ILE B 1 43 ? 54.927 18.684 35.428 1.00 59.92 23 ILE B N 1
ATOM 1168 C CA . ILE B 1 43 ? 54.803 19.401 34.150 1.00 57.15 23 ILE B CA 1
ATOM 1169 C C . ILE B 1 43 ? 53.518 20.240 33.984 1.00 55.70 23 ILE B C 1
ATOM 1170 O O . ILE B 1 43 ? 53.456 21.093 33.098 1.00 53.64 23 ILE B O 1
ATOM 1175 N N . ILE B 1 44 ? 52.516 20.011 34.833 1.00 55.11 24 ILE B N 1
ATOM 1176 C CA . ILE B 1 44 ? 51.224 20.705 34.731 1.00 54.43 24 ILE B CA 1
ATOM 1177 C C . ILE B 1 44 ? 51.212 22.019 35.517 1.00 54.81 24 ILE B C 1
ATOM 1178 O O . ILE B 1 44 ? 51.605 22.045 36.680 1.00 56.31 24 ILE B O 1
ATOM 1183 N N . THR B 1 45 ? 50.758 23.099 34.881 1.00 53.60 25 THR B N 1
ATOM 1184 C CA . THR B 1 45 ? 50.535 24.380 35.569 1.00 56.19 25 THR B CA 1
ATOM 1185 C C . THR B 1 45 ? 49.118 24.893 35.302 1.00 56.30 25 THR B C 1
ATOM 1186 O O . THR B 1 45 ? 48.583 24.706 34.209 1.00 53.21 25 THR B O 1
ATOM 1190 N N . ASP B 1 46 ? 48.527 25.541 36.307 1.00 59.57 26 ASP B N 1
ATOM 1191 C CA . ASP B 1 46 ? 47.144 26.021 36.240 1.00 61.00 26 ASP B CA 1
ATOM 1192 C C . ASP B 1 46 ? 47.040 27.478 36.705 1.00 62.86 26 ASP B C 1
ATOM 1193 O O . ASP B 1 46 ? 46.922 27.757 37.901 1.00 64.31 26 ASP B O 1
ATOM 1198 N N . SER B 1 49 ? 41.809 29.098 37.734 1.00 69.64 29 SER B N 1
ATOM 1199 C CA . SER B 1 49 ? 40.364 28.927 37.837 1.00 70.29 29 SER B CA 1
ATOM 1200 C C . SER B 1 49 ? 39.724 28.872 36.447 1.00 70.17 29 SER B C 1
ATOM 1201 O O . SER B 1 49 ? 38.866 28.020 36.192 1.00 68.16 29 SER B O 1
ATOM 1204 N N . HIS B 1 50 ? 40.142 29.780 35.560 1.00 70.64 30 HIS B N 1
ATOM 1205 C CA . HIS B 1 50 ? 39.747 29.740 34.143 1.00 68.20 30 HIS B CA 1
ATOM 1206 C C . HIS B 1 50 ? 40.966 29.842 33.218 1.00 67.04 30 HIS B C 1
ATOM 1207 O O . HIS B 1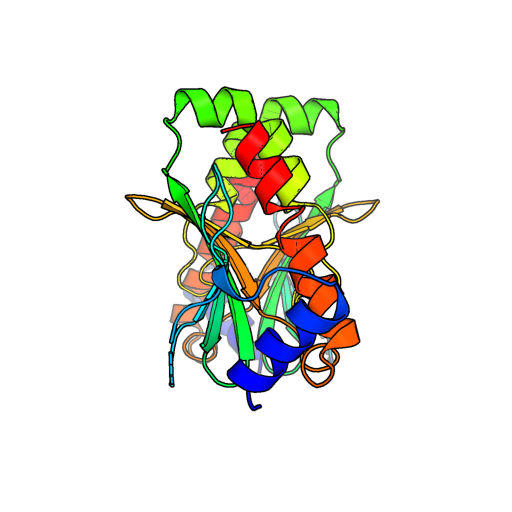 50 ? 42.107 29.780 33.681 1.00 67.85 30 HIS B O 1
ATOM 1214 N N . SER B 1 51 ? 40.717 30.015 31.920 1.00 66.06 31 SER B N 1
ATOM 1215 C CA . SER B 1 51 ? 41.665 29.614 30.871 1.00 63.07 31 SER B CA 1
ATOM 1216 C C . SER B 1 51 ? 43.067 30.253 30.979 1.00 63.23 31 SER B C 1
ATOM 1217 O O . SER B 1 51 ? 43.170 31.468 31.186 1.00 65.00 31 SER B O 1
ATOM 1220 N N . ALA B 1 52 ? 44.149 29.473 30.816 1.00 58.49 32 ALA B N 1
ATOM 1221 C CA . ALA B 1 52 ? 44.138 28.061 30.373 1.00 51.37 32 ALA B CA 1
ATOM 1222 C C . ALA B 1 52 ? 45.103 27.150 31.172 1.00 47.24 32 ALA B C 1
ATOM 1223 O O . ALA B 1 52 ? 45.851 27.628 32.025 1.00 47.97 32 ALA B O 1
ATOM 1225 N N . ILE B 1 53 ? 45.068 25.839 30.887 1.00 41.05 33 ILE B N 1
ATOM 1226 C CA . ILE B 1 53 ? 46.010 24.853 31.464 1.00 38.10 33 ILE B CA 1
ATOM 1227 C C . ILE B 1 53 ? 47.231 24.686 30.568 1.00 36.42 33 ILE B C 1
ATOM 1228 O O . ILE B 1 53 ? 47.094 24.637 29.347 1.00 35.48 33 ILE B O 1
ATOM 1233 N N . THR B 1 54 ? 48.416 24.549 31.166 1.00 36.24 34 THR B N 1
ATOM 1234 C CA . THR B 1 54 ? 49.663 24.406 30.395 1.00 35.18 34 THR B CA 1
ATOM 1235 C C . THR B 1 54 ? 50.511 23.204 30.838 1.00 34.64 34 THR B C 1
ATOM 1236 O O . THR B 1 54 ? 50.595 22.883 32.024 1.00 35.15 34 THR B O 1
ATOM 1240 N N . ILE B 1 55 ? 51.134 22.553 29.858 1.00 33.67 35 ILE B N 1
ATOM 1241 C CA . ILE B 1 55 ? 51.980 21.384 30.071 1.00 34.16 35 ILE B CA 1
ATOM 1242 C C . ILE B 1 55 ? 53.373 21.669 29.500 1.00 35.49 35 ILE B C 1
ATOM 1243 O O . ILE B 1 55 ? 53.541 21.777 28.282 1.00 34.33 35 ILE B O 1
ATOM 1248 N N . SER B 1 56 ? 54.365 21.799 30.381 1.00 38.49 36 SER B N 1
ATOM 1249 C CA . SER B 1 56 ? 55.739 22.113 29.970 1.00 40.60 36 SER B CA 1
ATOM 1250 C C . SER B 1 56 ? 56.456 20.908 29.373 1.00 40.82 36 SER B C 1
ATOM 1251 O O . SER B 1 56 ? 56.265 19.773 29.812 1.00 41.42 36 SER B O 1
ATOM 1254 N N . LEU B 1 57 ? 57.291 21.171 28.375 1.00 41.78 37 LEU B N 1
ATOM 1255 C CA . LEU B 1 57 ? 58.055 20.129 27.690 1.00 42.29 37 LEU B CA 1
ATOM 1256 C C . LEU B 1 57 ? 59.473 20.624 27.512 1.00 43.25 37 LEU B C 1
ATOM 1257 O O . LEU B 1 57 ? 59.676 21.785 27.157 1.00 43.54 37 LEU B O 1
ATOM 1262 N N . ASP B 1 58 ? 60.453 19.758 27.754 1.00 44.92 38 ASP B N 1
ATOM 1263 C CA . ASP B 1 58 ? 61.854 20.147 27.578 1.00 47.36 38 ASP B CA 1
ATOM 1264 C C . ASP B 1 58 ? 62.119 20.545 26.127 1.00 45.67 38 ASP B C 1
ATOM 1265 O O . ASP B 1 58 ? 61.738 19.824 25.204 1.00 44.41 38 ASP B O 1
ATOM 1270 N N . SER B 1 59 ? 62.742 21.711 25.946 1.00 46.25 39 SER B N 1
ATOM 1271 C CA . SER B 1 59 ? 63.180 22.196 24.633 1.00 45.52 39 SER B CA 1
ATOM 1272 C C . SER B 1 59 ? 62.065 22.201 23.582 1.00 42.21 39 SER B C 1
ATOM 1273 O O . SER B 1 59 ? 62.285 21.854 22.428 1.00 41.37 39 SER B O 1
ATOM 1276 N N . MET B 1 60 ? 60.872 22.602 24.005 1.00 40.55 40 MET B N 1
ATOM 1277 C CA . MET B 1 60 ? 59.690 22.603 23.161 1.00 38.13 40 MET B CA 1
ATOM 1278 C C . MET B 1 60 ? 58.717 23.643 23.694 1.00 35.21 40 MET B C 1
ATOM 1279 O O . MET B 1 60 ? 58.740 23.948 24.881 1.00 36.11 40 MET B O 1
ATOM 1284 N N . PRO B 1 61 ? 57.847 24.180 22.826 1.00 31.42 41 PRO B N 1
ATOM 1285 C CA . PRO B 1 61 ? 56.771 25.019 23.345 1.00 29.96 41 PRO B CA 1
ATOM 1286 C C . PRO B 1 61 ? 55.785 24.197 24.171 1.00 27.66 41 PRO B C 1
ATOM 1287 O O . PRO B 1 61 ? 55.606 23.008 23.919 1.00 26.32 41 PRO B O 1
ATOM 1291 N N . ALA B 1 62 ? 55.155 24.833 25.146 1.00 26.63 42 ALA B N 1
ATOM 1292 C CA . ALA B 1 62 ? 54.197 24.158 25.994 1.00 25.47 42 ALA B CA 1
ATOM 1293 C C . ALA B 1 62 ? 52.901 23.842 25.234 1.00 23.51 42 ALA B C 1
ATOM 1294 O O . ALA B 1 62 ? 52.553 24.512 24.258 1.00 22.64 42 ALA B O 1
ATOM 1296 N N . ILE B 1 63 ? 52.209 22.794 25.672 1.00 22.44 43 ILE B N 1
ATOM 1297 C CA . ILE B 1 63 ? 50.873 22.519 25.188 1.00 21.16 43 ILE B CA 1
ATOM 1298 C C . ILE B 1 63 ? 49.892 23.277 26.068 1.00 21.18 43 ILE B C 1
ATOM 1299 O O . ILE B 1 63 ? 49.896 23.119 27.287 1.00 21.74 43 ILE B O 1
ATOM 1304 N N . ASN B 1 64 ? 49.061 24.102 25.437 1.00 20.44 44 ASN B N 1
ATOM 1305 C CA . ASN B 1 64 ? 48.010 24.814 26.133 1.00 20.75 44 ASN B CA 1
ATOM 1306 C C . ASN B 1 64 ? 46.684 24.108 25.903 1.00 19.85 44 ASN B C 1
ATOM 1307 O O . ASN B 1 64 ? 46.391 23.668 24.788 1.00 19.00 44 ASN B O 1
ATOM 1312 N N . ILE B 1 65 ? 45.900 23.991 26.969 1.00 20.19 45 ILE B N 1
ATOM 1313 C CA . ILE B 1 65 ? 44.597 23.334 26.939 1.00 19.82 45 ILE B CA 1
ATOM 1314 C C . ILE B 1 65 ? 43.607 24.261 27.639 1.00 21.23 45 ILE B C 1
ATOM 1315 O O . ILE B 1 65 ? 43.941 24.877 28.664 1.00 22.51 45 ILE B O 1
ATOM 1320 N N . ALA B 1 66 ? 42.408 24.386 27.084 1.00 21.42 46 ALA B N 1
ATOM 1321 C CA . ALA B 1 66 ? 41.369 25.221 27.691 1.00 22.88 46 ALA B CA 1
ATOM 1322 C C . ALA B 1 66 ? 40.011 24.962 27.058 1.00 23.25 46 ALA B C 1
ATOM 1323 O O . ALA B 1 66 ? 39.930 24.526 25.915 1.00 22.17 46 ALA B O 1
ATOM 1325 N N . LEU B 1 67 ? 38.950 25.212 27.822 1.00 25.35 47 LEU B N 1
ATOM 1326 C CA . LEU B 1 67 ? 37.596 25.223 27.279 1.00 26.64 47 LEU B CA 1
ATOM 1327 C C . LEU B 1 67 ? 37.409 26.550 26.562 1.00 28.62 47 LEU B C 1
ATOM 1328 O O . LEU B 1 67 ? 37.414 27.607 27.193 1.00 30.14 47 LEU B O 1
ATOM 1333 N N . VAL B 1 68 ? 37.269 26.509 25.245 1.00 29.52 48 VAL B N 1
ATOM 1334 C CA . VAL B 1 68 ? 37.033 27.729 24.487 1.00 31.26 48 VAL B CA 1
ATOM 1335 C C . VAL B 1 68 ? 35.650 27.660 23.854 1.00 33.30 48 VAL B C 1
ATOM 1336 O O . VAL B 1 68 ? 35.433 26.976 22.847 1.00 32.76 48 VAL B O 1
ATOM 1340 N N . ASN B 1 69 ? 34.715 28.372 24.472 1.00 36.29 49 ASN B N 1
ATOM 1341 C CA . ASN B 1 69 ? 33.341 28.401 24.017 1.00 38.94 49 ASN B CA 1
ATOM 1342 C C . ASN B 1 69 ? 32.766 26.989 23.885 1.00 38.83 49 ASN B C 1
ATOM 1343 O O . ASN B 1 69 ? 32.346 26.569 22.802 1.00 38.32 49 ASN B O 1
ATOM 1348 N N . GLU B 1 70 ? 32.792 26.264 25.005 1.00 39.19 50 GLU B N 1
ATOM 1349 C CA . GLU B 1 70 ? 32.176 24.938 25.146 1.00 39.73 50 GLU B CA 1
ATOM 1350 C C . GLU B 1 70 ? 32.932 23.777 24.497 1.00 36.18 50 GLU B C 1
ATOM 1351 O O . GLU B 1 70 ? 32.468 22.648 24.572 1.00 37.27 50 GLU B O 1
ATOM 1357 N N . GLN B 1 71 ? 34.085 24.037 23.882 1.00 33.45 51 GLN B N 1
ATOM 1358 C CA . GLN B 1 71 ? 34.884 22.978 23.254 1.00 30.88 51 GLN B CA 1
ATOM 1359 C C . GLN B 1 71 ? 36.316 22.998 23.792 1.00 27.46 51 GLN B C 1
ATOM 1360 O O . GLN B 1 71 ? 36.888 24.067 23.999 1.00 27.48 51 GLN B O 1
ATOM 1366 N N . VAL B 1 72 ? 36.881 21.816 24.026 1.00 24.30 52 VAL B N 1
ATOM 1367 C CA . VAL B 1 72 ? 38.262 21.693 24.470 1.00 22.26 52 VAL B CA 1
ATOM 1368 C C . VAL B 1 72 ? 39.170 22.074 23.305 1.00 21.23 52 VAL B C 1
ATOM 1369 O O . VAL B 1 72 ? 38.988 21.597 22.188 1.00 20.79 52 VAL B O 1
ATOM 1373 N N . MET B 1 73 ? 40.135 22.950 23.559 1.00 20.63 53 MET B N 1
ATOM 1374 C CA . MET B 1 73 ? 41.052 23.387 22.511 1.00 19.86 53 MET B CA 1
ATOM 1375 C C . MET B 1 73 ? 42.504 23.182 22.947 1.00 18.21 53 MET B C 1
ATOM 1376 O O . MET B 1 73 ? 42.869 23.517 24.075 1.00 18.13 53 MET B O 1
ATOM 1381 N N . LEU B 1 74 ? 43.316 22.622 22.048 1.00 16.65 54 LEU B N 1
ATOM 1382 C CA . LEU B 1 74 ? 44.752 22.439 22.287 1.00 15.81 54 LEU B CA 1
ATOM 1383 C C . LEU B 1 74 ? 45.513 23.349 21.355 1.00 15.49 54 LEU B C 1
ATOM 1384 O O . LEU B 1 74 ? 45.188 23.417 20.174 1.00 15.25 54 LEU B O 1
ATOM 1389 N N . TRP B 1 75 ? 46.541 24.031 21.859 1.00 15.42 55 TRP B N 1
ATOM 1390 C CA . TRP B 1 75 ? 47.361 24.860 20.981 1.00 15.21 55 TRP B CA 1
ATOM 1391 C C . TRP B 1 75 ? 48.806 24.989 21.460 1.00 15.64 55 TRP B C 1
ATOM 1392 O O . TRP B 1 75 ? 49.095 24.827 22.643 1.00 16.08 55 TRP B O 1
ATOM 1403 N N . ALA B 1 76 ? 49.705 25.259 20.516 1.00 15.63 56 ALA B N 1
ATOM 1404 C CA . ALA B 1 76 ? 51.126 25.452 20.804 1.00 16.29 56 ALA B CA 1
ATOM 1405 C C . ALA B 1 76 ? 51.661 26.626 19.990 1.00 16.89 56 ALA B C 1
ATOM 1406 O O . ALA B 1 76 ? 51.439 26.690 18.784 1.00 16.31 56 ALA B O 1
ATOM 1408 N N . ASN B 1 77 ? 52.353 27.550 20.658 1.00 18.14 57 ASN B N 1
ATOM 1409 C CA . ASN B 1 77 ? 52.925 28.725 20.012 1.00 19.03 57 ASN B CA 1
ATOM 1410 C C . ASN B 1 77 ? 54.399 28.538 19.658 1.00 19.67 57 ASN B C 1
ATOM 1411 O O . ASN B 1 77 ? 55.242 28.430 20.534 1.00 20.45 57 ASN B O 1
ATOM 1416 N N . PHE B 1 78 ? 54.696 28.495 18.368 1.00 19.64 58 PHE B N 1
ATOM 1417 C CA . PHE B 1 78 ? 56.071 28.398 17.894 1.00 20.67 58 PHE B CA 1
ATOM 1418 C C . PHE B 1 78 ? 56.556 29.767 17.452 1.00 22.07 58 PHE B C 1
ATOM 1419 O O . PHE B 1 78 ? 55.836 30.486 16.761 1.00 21.78 58 PHE B O 1
ATOM 1427 N N . ASP B 1 79 ? 57.772 30.125 17.855 1.00 23.92 59 ASP B N 1
ATOM 1428 C CA . ASP B 1 79 ? 58.419 31.344 17.359 1.00 25.26 59 ASP B CA 1
ATOM 1429 C C . ASP B 1 79 ? 58.282 31.365 15.841 1.00 24.00 59 ASP B C 1
ATOM 1430 O O . ASP B 1 79 ? 58.511 30.354 15.188 1.00 22.80 59 ASP B O 1
ATOM 1435 N N . ALA B 1 80 ? 57.859 32.493 15.287 1.00 24.26 60 ALA B N 1
ATOM 1436 C CA . ALA B 1 80 ? 57.684 32.588 13.846 1.00 23.65 60 ALA B CA 1
ATOM 1437 C C . ALA B 1 80 ? 59.038 32.402 13.160 1.00 24.12 60 ALA B C 1
ATOM 1438 O O . ALA B 1 80 ? 60.001 33.100 13.477 1.00 25.11 60 ALA B O 1
ATOM 1440 N N . PRO B 1 81 ? 59.123 31.436 12.235 1.00 23.46 61 PRO B N 1
ATOM 1441 C CA . PRO B 1 81 ? 60.368 31.263 11.520 1.00 24.10 61 PRO B CA 1
ATOM 1442 C C . PRO B 1 81 ? 60.620 32.444 10.589 1.00 25.12 61 PRO B C 1
ATOM 1443 O O . PRO B 1 81 ? 59.675 33.145 10.186 1.00 24.61 61 PRO B O 1
ATOM 1447 N N . SER B 1 82 ? 61.877 32.666 10.233 1.00 26.14 62 SER B N 1
ATOM 1448 C CA . SER B 1 82 ? 62.149 33.658 9.220 1.00 27.17 62 SER B CA 1
ATOM 1449 C C . SER B 1 82 ? 61.416 33.227 7.959 1.00 26.35 62 SER B C 1
ATOM 1450 O O . SER B 1 82 ? 61.024 32.075 7.804 1.00 25.67 62 SER B O 1
ATOM 1453 N N . ASP B 1 83 ? 61.245 34.163 7.049 1.00 27.36 63 ASP B N 1
ATOM 1454 C CA . ASP B 1 83 ? 60.626 33.879 5.773 1.00 26.92 63 ASP B CA 1
ATOM 1455 C C . ASP B 1 83 ? 61.445 32.884 4.918 1.00 25.62 63 ASP B C 1
ATOM 1456 O O . ASP B 1 83 ? 60.880 32.089 4.164 1.00 24.01 63 ASP B O 1
ATOM 1461 N N . VAL B 1 84 ? 62.767 32.934 5.044 1.00 25.73 64 VAL B N 1
ATOM 1462 C CA . VAL B 1 84 ? 63.653 32.032 4.307 1.00 25.31 64 VAL B CA 1
ATOM 1463 C C . VAL B 1 84 ? 63.566 30.595 4.859 1.00 24.44 64 VAL B C 1
ATOM 1464 O O . VAL B 1 84 ? 63.464 29.635 4.095 1.00 22.98 64 VAL B O 1
ATOM 1468 N N . LYS B 1 85 ? 63.585 30.458 6.184 1.00 25.11 65 LYS B N 1
ATOM 1469 C CA . LYS B 1 85 ? 63.419 29.145 6.822 1.00 25.16 65 LYS B CA 1
ATOM 1470 C C . LYS B 1 85 ? 62.054 28.520 6.496 1.00 23.86 65 LYS B C 1
ATOM 1471 O O . LYS B 1 85 ? 61.947 27.295 6.361 1.00 23.77 65 LYS B O 1
ATOM 1477 N N . LEU B 1 86 ? 61.022 29.353 6.368 1.00 23.13 66 LEU B N 1
ATOM 1478 C CA . LEU B 1 86 ? 59.688 28.863 6.022 1.00 22.35 66 LEU B CA 1
ATOM 1479 C C . LEU B 1 86 ? 59.660 28.310 4.591 1.00 21.96 66 LEU B C 1
ATOM 1480 O O . LEU B 1 86 ? 59.065 27.255 4.343 1.00 21.16 66 LEU B O 1
ATOM 1485 N N . GLN B 1 87 ? 60.310 29.019 3.666 1.00 21.98 67 GLN B N 1
ATOM 1486 C CA . GLN B 1 87 ? 60.442 28.551 2.286 1.00 22.19 67 GLN B CA 1
ATOM 1487 C C . GLN B 1 87 ? 61.166 27.208 2.167 1.00 21.69 67 GLN B C 1
ATOM 1488 O O . GLN B 1 87 ? 60.674 26.301 1.489 1.00 21.55 67 GLN B O 1
ATOM 1494 N N . SER B 1 88 ? 62.318 27.080 2.820 1.00 21.55 68 SER B N 1
ATOM 1495 C CA . SER B 1 88 ? 63.059 25.814 2.804 1.00 21.74 68 SER B CA 1
ATOM 1496 C C . SER B 1 88 ? 62.320 24.673 3.521 1.00 20.92 68 SER B C 1
ATOM 1497 O O . SER B 1 88 ? 62.458 23.523 3.136 1.00 21.17 68 SER B O 1
ATOM 1500 N N . SER B 1 89 ? 61.519 24.989 4.535 1.00 20.17 69 SER B N 1
ATOM 1501 C CA . SER B 1 89 ? 60.747 23.964 5.247 1.00 19.67 69 SER B CA 1
ATOM 1502 C C . SER B 1 89 ? 59.307 23.777 4.754 1.00 18.77 69 SER B C 1
ATOM 1503 O O . SER B 1 89 ? 58.563 23.000 5.345 1.00 18.68 69 SER B O 1
ATOM 1506 N N . ALA B 1 90 ? 58.925 24.458 3.676 1.00 18.45 70 ALA B N 1
ATOM 1507 C CA . ALA B 1 90 ? 57.527 24.507 3.239 1.00 18.11 70 ALA B CA 1
ATOM 1508 C C . ALA B 1 90 ? 56.959 23.122 2.923 1.00 18.42 70 ALA B C 1
ATOM 1509 O O . ALA B 1 90 ? 55.907 22.735 3.441 1.00 17.88 70 ALA B O 1
ATOM 1511 N N . TYR B 1 91 ? 57.660 22.381 2.079 1.00 19.27 71 TYR B N 1
ATOM 1512 C CA . TYR B 1 91 ? 57.236 21.031 1.721 1.00 20.06 71 TYR B CA 1
ATOM 1513 C C . TYR B 1 91 ? 56.927 20.161 2.950 1.00 19.91 71 TYR B C 1
ATOM 1514 O O . TYR B 1 91 ? 55.836 19.584 3.038 1.00 19.67 71 TYR B O 1
ATOM 1523 N N . ASN B 1 92 ? 57.874 20.084 3.889 1.00 19.91 72 ASN B N 1
ATOM 1524 C CA . ASN B 1 92 ? 57.683 19.327 5.128 1.00 19.99 72 ASN B CA 1
ATOM 1525 C C . ASN B 1 92 ? 56.492 19.830 5.957 1.00 19.08 72 ASN B C 1
ATOM 1526 O O . ASN B 1 92 ? 55.729 19.025 6.505 1.00 18.81 72 ASN B O 1
ATOM 1531 N N . ILE B 1 93 ? 56.344 21.153 6.048 1.00 18.36 73 ILE B N 1
ATOM 1532 C CA . ILE B 1 93 ? 55.278 21.758 6.844 1.00 17.66 73 ILE B CA 1
ATOM 1533 C C . ILE B 1 93 ? 53.915 21.508 6.193 1.00 17.66 73 ILE B C 1
ATOM 1534 O O . ILE B 1 93 ? 52.928 21.255 6.869 1.00 17.28 73 ILE B O 1
ATOM 1539 N N . LEU B 1 94 ? 53.874 21.577 4.871 1.00 18.23 74 LEU B N 1
ATOM 1540 C CA . LEU B 1 94 ? 52.651 21.338 4.132 1.00 18.65 74 LEU B CA 1
ATOM 1541 C C . LEU B 1 94 ? 52.198 19.878 4.292 1.00 19.40 74 LEU B C 1
ATOM 1542 O O . LEU B 1 94 ? 51.011 19.600 4.442 1.00 19.49 74 LEU B O 1
ATOM 1547 N N . ASN B 1 95 ? 53.150 18.950 4.284 1.00 20.13 75 ASN B N 1
ATOM 1548 C CA . ASN B 1 95 ? 52.843 17.547 4.522 1.00 20.85 75 ASN B CA 1
ATOM 1549 C C . ASN B 1 95 ? 52.262 17.323 5.915 1.00 20.06 75 ASN B C 1
ATOM 1550 O O . ASN B 1 95 ? 51.322 16.547 6.079 1.00 20.24 75 ASN B O 1
ATOM 1555 N N . LEU B 1 96 ? 52.823 18.006 6.908 1.00 18.85 76 LEU B N 1
ATOM 1556 C CA . LEU B 1 96 ? 52.333 17.917 8.266 1.00 18.32 76 LEU B CA 1
ATOM 1557 C C . LEU B 1 96 ? 50.896 18.404 8.352 1.00 18.47 76 LEU B C 1
ATOM 1558 O O . LEU B 1 96 ? 50.046 17.738 8.943 1.00 18.29 76 LEU B O 1
ATOM 1563 N N . MET B 1 97 ? 50.632 19.573 7.770 1.00 19.22 77 MET B N 1
ATOM 1564 C CA . MET B 1 97 ? 49.299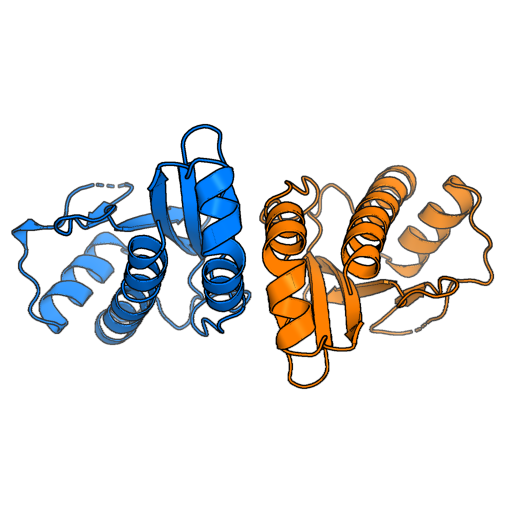 20.174 7.823 1.00 19.94 77 MET B CA 1
ATOM 1565 C C . MET B 1 97 ? 48.252 19.371 7.047 1.00 19.82 77 MET B C 1
ATOM 1566 O O . MET B 1 97 ? 47.068 19.416 7.378 1.00 19.47 77 MET B O 1
ATOM 1571 N N . LEU B 1 98 ? 48.687 18.614 6.046 1.00 19.75 78 LEU B N 1
ATOM 1572 C CA . LEU B 1 98 ? 47.763 17.761 5.307 1.00 20.75 78 LEU B CA 1
ATOM 1573 C C . LEU B 1 98 ? 47.463 16.437 6.004 1.00 21.52 78 LEU B C 1
ATOM 1574 O O . LEU B 1 98 ? 46.520 15.759 5.616 1.00 22.78 78 LEU B O 1
ATOM 1579 N N . MET B 1 99 ? 48.239 16.070 7.028 1.00 21.28 79 MET B N 1
ATOM 1580 C CA . MET B 1 99 ? 47.990 14.825 7.758 1.00 22.11 79 MET B CA 1
ATOM 1581 C C . MET B 1 99 ? 46.657 14.893 8.491 1.00 21.74 79 MET B C 1
ATOM 1582 O O . MET B 1 99 ? 46.346 15.884 9.147 1.00 20.95 79 MET B O 1
ATOM 1587 N N A ASN B 1 100 ? 45.868 13.833 8.379 0.50 22.48 80 ASN B N 1
ATOM 1588 N N B ASN B 1 100 ? 45.897 13.810 8.398 0.50 22.64 80 ASN B N 1
ATOM 1589 C CA A ASN B 1 100 ? 44.602 13.754 9.087 0.50 22.36 80 ASN B CA 1
ATOM 1590 C CA B ASN B 1 100 ? 44.637 13.675 9.103 0.50 22.64 80 ASN B CA 1
ATOM 1591 C C A ASN B 1 100 ? 44.804 13.641 10.597 0.50 21.37 80 ASN B C 1
ATOM 1592 C C B ASN B 1 100 ? 44.838 13.656 10.617 0.50 21.48 80 ASN B C 1
ATOM 1593 O O A ASN B 1 100 ? 45.711 12.951 11.061 0.50 21.17 80 ASN B O 1
ATOM 1594 O O B ASN B 1 100 ? 45.780 13.037 11.110 0.50 21.19 80 ASN B O 1
ATOM 1603 N N . PHE B 1 101 ? 43.957 14.346 11.343 1.00 20.77 81 PHE B N 1
ATOM 1604 C CA . PHE B 1 101 ? 43.946 14.315 12.804 1.00 19.89 81 PHE B CA 1
ATOM 1605 C C . PHE B 1 101 ? 42.513 14.008 13.192 1.00 20.97 81 PHE B C 1
ATOM 1606 O O . PHE B 1 101 ? 41.687 14.909 13.279 1.00 20.90 81 PHE B O 1
ATOM 1614 N N . SER B 1 102 ? 42.219 12.736 13.432 1.00 22.14 82 SER B N 1
ATOM 1615 C CA . SER B 1 102 ? 40.832 12.273 13.503 1.00 23.74 82 SER B CA 1
ATOM 1616 C C . SER B 1 102 ? 40.042 12.792 14.711 1.00 23.31 82 SER B C 1
ATOM 1617 O O . SER B 1 102 ? 38.820 12.761 14.700 1.00 24.01 82 SER B O 1
ATOM 1620 N N . TYR B 1 103 ? 40.731 13.296 15.729 1.00 22.63 83 TYR B N 1
ATOM 1621 C CA . TYR B 1 103 ? 40.066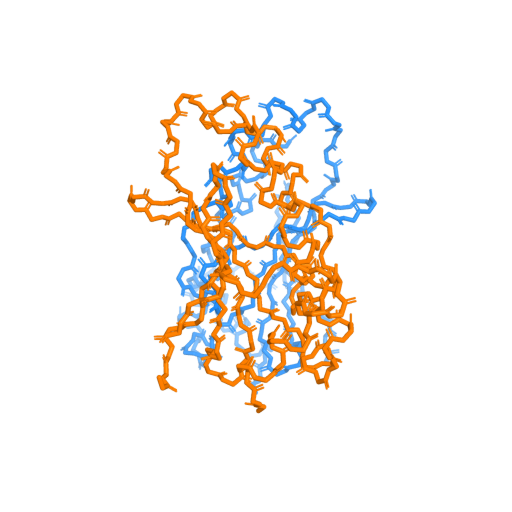 13.762 16.948 1.00 22.69 83 TYR B CA 1
ATOM 1622 C C . TYR B 1 103 ? 39.548 15.205 16.787 1.00 22.15 83 TYR B C 1
ATOM 1623 O O . TYR B 1 103 ? 38.748 15.689 17.591 1.00 21.75 83 TYR B O 1
ATOM 1632 N N . SER B 1 104 ? 39.992 15.863 15.719 1.00 22.12 84 SER B N 1
ATOM 1633 C CA . SER B 1 104 ? 39.673 17.263 15.426 1.00 22.11 84 SER B CA 1
ATOM 1634 C C . SER B 1 104 ? 38.280 17.397 14.824 1.00 23.33 84 SER B C 1
ATOM 1635 O O . SER B 1 104 ? 37.848 16.542 14.057 1.00 24.26 84 SER B O 1
ATOM 1638 N N . ILE B 1 105 ? 37.588 18.486 15.135 1.00 23.68 85 ILE B N 1
ATOM 1639 C CA . ILE B 1 105 ? 36.262 18.737 14.546 1.00 25.37 85 ILE B CA 1
ATOM 1640 C C . ILE B 1 105 ? 36.284 18.845 12.998 1.00 26.12 85 ILE B C 1
ATOM 1641 O O . ILE B 1 105 ? 35.324 18.475 12.335 1.00 27.54 85 ILE B O 1
ATOM 1646 N N . ASN B 1 106 ? 37.386 19.331 12.433 1.00 25.75 86 ASN B N 1
ATOM 1647 C CA . ASN B 1 106 ? 37.551 19.392 10.971 1.00 26.60 86 ASN B CA 1
ATOM 1648 C C . ASN B 1 106 ? 38.494 18.304 10.444 1.00 25.72 86 ASN B C 1
ATOM 1649 O O . ASN B 1 106 ? 38.791 18.250 9.252 1.00 25.83 86 ASN B O 1
ATOM 1654 N N . GLU B 1 107 ? 38.946 17.441 11.348 1.00 25.12 87 GLU B N 1
ATOM 1655 C CA . GLU B 1 107 ? 39.856 16.333 11.033 1.00 25.17 87 GLU B CA 1
ATOM 1656 C C . GLU B 1 107 ? 41.256 16.792 10.624 1.00 22.98 87 GLU B C 1
ATOM 1657 O O . GLU B 1 107 ? 42.010 16.038 10.001 1.00 22.59 87 GLU B O 1
ATOM 1663 N N . LEU B 1 108 ? 41.601 18.017 11.005 1.00 21.17 88 LEU B N 1
ATOM 1664 C CA . LEU B 1 108 ? 42.894 18.595 10.691 1.00 20.07 88 LEU B CA 1
ATOM 1665 C C . LEU B 1 108 ? 43.498 19.230 11.928 1.00 19.11 88 LEU B C 1
ATOM 1666 O O . LEU B 1 108 ? 42.801 19.517 12.900 1.00 18.83 88 LEU B O 1
ATOM 1671 N N . VAL B 1 109 ? 44.803 19.449 11.884 1.00 18.75 89 VAL B N 1
ATOM 1672 C CA . VAL B 1 109 ? 45.421 20.430 12.758 1.00 18.50 89 VAL B CA 1
ATOM 1673 C C . VAL B 1 109 ? 45.531 21.714 11.951 1.00 18.97 89 VAL B C 1
ATOM 1674 O O . VAL B 1 109 ? 45.861 21.688 10.765 1.00 20.05 89 VAL B O 1
ATOM 1678 N N . GLU B 1 110 ? 45.207 22.829 12.592 1.00 19.26 90 GLU B N 1
ATOM 1679 C CA . GLU B 1 110 ? 45.199 24.138 11.955 1.00 19.58 90 GLU B CA 1
ATOM 1680 C C . GLU B 1 110 ? 46.485 24.873 12.273 1.00 18.54 90 GLU B C 1
ATOM 1681 O O . GLU B 1 110 ? 47.006 24.772 13.378 1.00 17.62 90 GLU B O 1
ATOM 1687 N N . LEU B 1 111 ? 46.991 25.608 11.289 1.00 18.45 91 LEU B N 1
ATOM 1688 C CA . LEU B 1 111 ? 48.173 26.426 11.467 1.00 18.43 91 LEU B CA 1
ATOM 1689 C C . LEU B 1 111 ? 47.748 27.890 11.322 1.00 19.32 91 LEU B C 1
ATOM 1690 O O . LEU B 1 111 ? 47.173 28.285 10.312 1.00 19.38 91 LEU B O 1
ATOM 1695 N N . HIS B 1 112 ? 47.992 28.666 12.370 1.00 19.99 92 HIS B N 1
ATOM 1696 C CA . HIS B 1 112 ? 47.655 30.078 12.397 1.00 21.53 92 HIS B CA 1
ATOM 1697 C C . HIS B 1 112 ? 48.925 30.878 12.496 1.00 23.18 92 HIS B C 1
ATOM 1698 O O . HIS B 1 112 ? 49.869 30.486 13.190 1.00 22.37 92 HIS B O 1
ATOM 1705 N N . ARG B 1 113 ? 48.944 31.997 11.789 1.00 26.06 93 ARG B N 1
ATOM 1706 C CA . ARG B 1 113 ? 50.069 32.891 11.828 1.00 29.13 93 ARG B CA 1
ATOM 1707 C C . ARG B 1 113 ? 49.667 34.234 12.416 1.00 30.92 93 ARG B C 1
ATOM 1708 O O . ARG B 1 113 ? 48.648 34.816 12.057 1.00 31.93 93 ARG B O 1
ATOM 1716 N N . SER B 1 114 ? 50.475 34.688 13.358 1.00 32.02 94 SER B N 1
ATOM 1717 C CA . SER B 1 114 ? 50.395 36.016 13.904 1.00 33.52 94 SER B CA 1
ATOM 1718 C C . SER B 1 114 ? 51.771 36.606 13.678 1.00 34.40 94 SER B C 1
ATOM 1719 O O . SER B 1 114 ? 52.677 35.906 13.232 1.00 32.56 94 SER B O 1
ATOM 1722 N N . ASP B 1 115 ? 51.939 37.884 14.000 1.00 37.53 95 ASP B N 1
ATOM 1723 C CA . ASP B 1 115 ? 53.214 38.561 13.784 1.00 39.03 95 ASP B CA 1
ATOM 1724 C C . ASP B 1 115 ? 54.358 37.839 14.508 1.00 38.38 95 ASP B C 1
ATOM 1725 O O . ASP B 1 115 ? 55.469 37.749 13.991 1.00 38.89 95 ASP B O 1
ATOM 1730 N N . GLU B 1 116 ? 54.068 37.295 15.684 1.00 37.82 96 GLU B N 1
ATOM 1731 C CA . GLU B 1 116 ? 55.091 36.683 16.524 1.00 37.29 96 GLU B CA 1
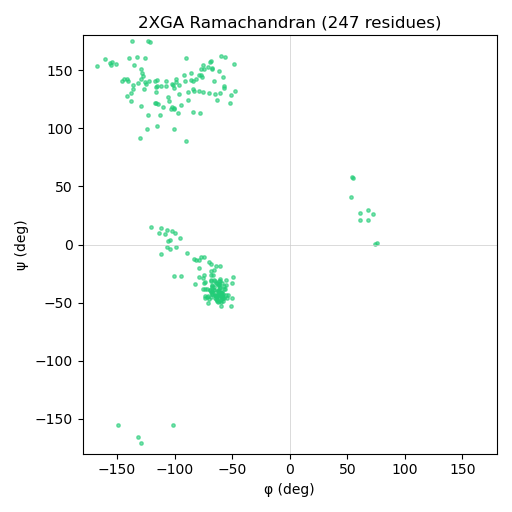ATOM 1732 C C . GLU B 1 116 ? 55.143 35.136 16.448 1.00 34.11 96 GLU B C 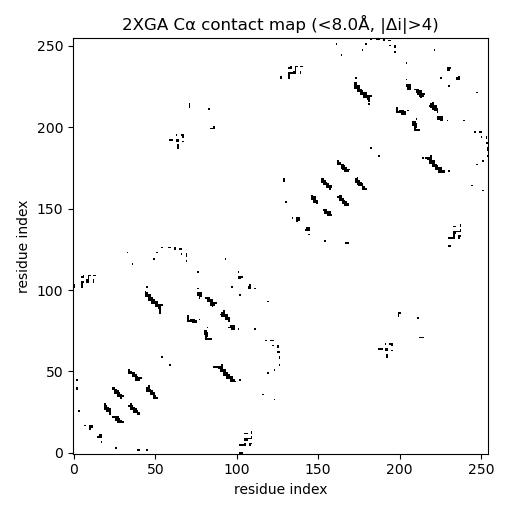1
ATOM 1733 O O . GLU B 1 116 ? 56.211 34.547 16.659 1.00 33.97 96 GLU B O 1
ATOM 1739 N N . TYR B 1 117 ? 54.018 34.487 16.132 1.00 30.83 97 TYR B N 1
ATOM 1740 C CA . TYR B 1 117 ? 53.920 33.021 16.237 1.00 28.17 97 TYR B CA 1
ATOM 1741 C C . TYR B 1 117 ? 53.398 32.312 14.987 1.00 25.75 97 TYR B C 1
ATOM 1742 O O . TYR B 1 117 ? 52.646 32.878 14.192 1.00 24.81 97 TYR B O 1
ATOM 1751 N N . LEU B 1 118 ? 53.841 31.063 14.823 1.00 24.60 98 LEU B N 1
ATOM 1752 C CA . LEU B 1 118 ? 53.114 30.051 14.051 1.00 23.00 98 LEU B CA 1
ATOM 1753 C C . LEU B 1 118 ? 52.428 29.203 15.096 1.00 22.11 98 LEU B C 1
ATOM 1754 O O . LEU B 1 118 ? 53.100 28.592 15.912 1.00 22.65 98 LEU B O 1
ATOM 1759 N N . GLN B 1 119 ? 51.102 29.179 15.088 1.00 21.52 99 GLN B N 1
ATOM 1760 C CA . GLN B 1 119 ? 50.345 28.497 16.128 1.00 20.97 99 GLN B CA 1
ATOM 1761 C C . GLN B 1 119 ? 49.672 27.239 15.581 1.00 19.71 99 GLN B C 1
ATOM 1762 O O . GLN B 1 119 ? 48.845 27.318 14.668 1.00 19.90 99 GLN B O 1
ATOM 1768 N N . LEU B 1 120 ? 50.035 26.083 16.132 1.00 18.48 100 LEU B N 1
ATOM 1769 C CA . LEU B 1 120 ? 49.286 24.860 15.890 1.00 17.53 100 LEU B CA 1
ATOM 1770 C C . LEU B 1 120 ? 48.059 24.891 16.773 1.00 17.48 100 LEU B C 1
ATOM 1771 O O . LEU B 1 120 ? 48.161 25.149 17.964 1.00 17.59 100 LEU B O 1
ATOM 1776 N N . ARG B 1 121 ? 46.901 24.604 16.192 1.00 17.36 101 ARG B N 1
ATOM 1777 C CA . ARG B 1 121 ? 45.652 24.640 16.937 1.00 17.61 101 ARG B CA 1
ATOM 1778 C C . ARG B 1 121 ? 44.729 23.506 16.526 1.00 17.05 101 ARG B C 1
ATOM 1779 O O . ARG B 1 121 ? 44.637 23.168 15.346 1.00 16.67 101 ARG B O 1
ATOM 1787 N N . VAL B 1 122 ? 44.024 22.944 17.502 1.00 16.66 102 VAL B N 1
ATOM 1788 C CA . VAL B 1 122 ? 43.003 21.958 17.213 1.00 16.63 102 VAL B CA 1
ATOM 1789 C C . VAL B 1 122 ? 41.837 22.088 18.208 1.00 17.37 102 VAL B C 1
ATOM 1790 O O . VAL B 1 122 ? 42.048 22.388 19.388 1.00 17.24 102 VAL B O 1
ATOM 1794 N N . VAL B 1 123 ? 40.609 21.920 17.708 1.00 18.08 103 VAL B N 1
ATOM 1795 C CA . VAL B 1 123 ? 39.434 21.811 18.565 1.00 18.74 103 VAL B CA 1
ATOM 1796 C C . VAL B 1 123 ? 39.002 20.359 18.607 1.00 18.74 103 VAL B C 1
ATOM 1797 O O . VAL B 1 123 ? 38.739 19.760 17.572 1.00 18.87 103 VAL B O 1
ATOM 1801 N N . ILE B 1 124 ? 38.928 19.792 19.804 1.00 18.96 104 ILE B N 1
ATOM 1802 C CA . ILE B 1 124 ? 38.632 18.364 19.952 1.00 19.50 104 ILE B CA 1
ATOM 1803 C C . ILE B 1 124 ? 37.121 18.097 19.948 1.00 21.64 104 ILE B C 1
ATOM 1804 O O . ILE B 1 124 ? 36.341 18.876 20.489 1.00 21.57 104 ILE B O 1
ATOM 1809 N N . LYS B 1 125 ? 36.729 16.998 19.307 1.00 24.45 105 LYS B N 1
ATOM 1810 C CA . LYS B 1 125 ? 35.336 16.552 19.293 1.00 27.98 105 LYS B CA 1
ATOM 1811 C C . LYS B 1 125 ? 34.858 16.130 20.674 1.00 29.42 105 LYS B C 1
ATOM 1812 O O . LYS B 1 125 ? 35.590 15.472 21.425 1.00 28.88 105 LYS B O 1
ATOM 1818 N N . ASP B 1 126 ? 33.614 16.481 20.983 1.00 32.83 106 ASP B N 1
ATOM 1819 C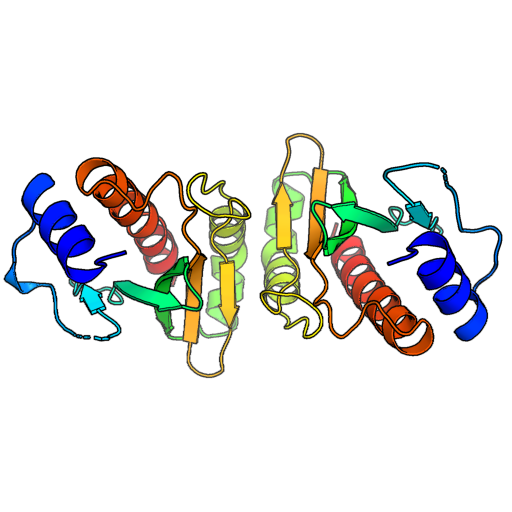 CA . ASP B 1 126 ? 32.988 16.155 22.272 1.00 35.52 106 ASP B CA 1
ATOM 1820 C C . ASP B 1 126 ? 33.129 14.678 22.662 1.00 35.82 106 ASP B C 1
ATOM 1821 O O . ASP B 1 126 ? 33.261 14.354 23.832 1.00 35.98 106 ASP B O 1
ATOM 1826 N N . ASP B 1 127 ? 33.134 13.789 21.676 1.00 36.97 107 ASP B N 1
ATOM 1827 C CA . ASP B 1 127 ? 33.236 12.355 21.925 1.00 37.79 107 ASP B CA 1
ATOM 1828 C C . ASP B 1 127 ? 34.525 11.921 22.650 1.00 35.39 107 ASP B C 1
ATOM 1829 O O . ASP B 1 127 ? 34.574 10.825 23.214 1.00 34.28 107 ASP B O 1
ATOM 1834 N N . TYR B 1 128 ? 35.555 12.768 22.635 1.00 32.61 108 TYR B N 1
ATOM 1835 C CA . TYR B 1 128 ? 36.883 12.389 23.117 1.00 30.51 108 TYR B CA 1
ATOM 1836 C C . TYR B 1 128 ? 37.356 13.131 24.370 1.00 28.66 108 TYR B C 1
ATOM 1837 O O . TYR B 1 128 ? 38.518 13.010 24.755 1.00 28.13 108 TYR B O 1
ATOM 1846 N N . VAL B 1 129 ? 36.469 13.886 25.006 1.00 27.73 109 VAL B N 1
ATOM 1847 C CA . VAL B 1 129 ? 36.858 14.740 26.128 1.00 26.85 109 VAL B CA 1
ATOM 1848 C C . VAL B 1 129 ? 36.266 14.252 27.444 1.00 26.99 109 VAL B C 1
ATOM 1849 O O . VAL B 1 129 ? 36.264 14.980 28.438 1.00 27.05 109 VAL B O 1
ATOM 1853 N N . HIS B 1 130 ? 35.769 13.019 27.450 1.00 26.97 110 HIS B N 1
ATOM 1854 C CA . HIS B 1 130 ? 35.088 12.465 28.624 1.00 27.21 110 HIS B CA 1
ATOM 1855 C C . HIS B 1 130 ? 35.854 11.343 29.310 1.00 25.41 110 HIS B C 1
ATOM 1856 O O . HIS B 1 130 ? 35.486 10.920 30.400 1.00 25.22 110 HIS B O 1
ATOM 1863 N N . ASP B 1 131 ? 36.931 10.905 28.669 1.00 23.61 111 ASP B N 1
ATOM 1864 C CA . ASP B 1 131 ? 37.716 9.769 29.084 1.00 22.74 111 ASP B CA 1
ATOM 1865 C C . ASP B 1 131 ? 39.185 10.213 29.126 1.00 20.85 111 ASP B C 1
ATOM 1866 O O . ASP B 1 131 ? 39.743 10.637 28.110 1.00 20.15 111 ASP B O 1
ATOM 1871 N N . GLY B 1 132 ? 39.794 10.136 30.304 1.00 19.69 112 GLY B N 1
ATOM 1872 C CA . GLY B 1 132 ? 41.196 10.498 30.477 1.00 18.59 112 GLY B CA 1
ATOM 1873 C C . GLY B 1 132 ? 42.138 9.606 29.694 1.00 18.23 112 GLY B C 1
ATOM 1874 O O . GLY B 1 132 ? 43.176 10.067 29.230 1.00 18.02 112 GLY B O 1
ATOM 1875 N N . ILE B 1 133 ? 41.778 8.330 29.540 1.00 18.26 113 ILE B N 1
ATOM 1876 C CA . ILE B 1 133 ? 42.621 7.367 28.836 1.00 18.40 113 ILE B CA 1
ATOM 1877 C C . ILE B 1 133 ? 42.623 7.688 27.341 1.00 17.80 113 ILE B C 1
ATOM 1878 O O . ILE B 1 133 ? 43.661 7.685 26.705 1.00 17.73 113 ILE B O 1
ATOM 1883 N N . VAL B 1 134 ? 41.448 7.966 26.791 1.00 17.39 114 VAL B N 1
ATOM 1884 C CA . VAL B 1 134 ? 41.330 8.357 25.390 1.00 17.04 114 VAL B CA 1
ATOM 1885 C C . VAL B 1 134 ? 41.971 9.716 25.164 1.00 15.95 114 VAL B C 1
ATOM 1886 O O . VAL B 1 134 ? 42.646 9.917 24.163 1.00 15.90 114 VAL B O 1
ATOM 1890 N N . PHE B 1 135 ? 41.786 10.642 26.101 1.00 15.26 115 PHE B N 1
ATOM 1891 C CA . PHE B 1 135 ? 42.338 11.983 25.950 1.00 14.45 115 PHE B CA 1
ATOM 1892 C C . PHE B 1 135 ? 43.873 12.005 25.950 1.00 14.36 115 PHE B C 1
ATOM 1893 O O . PHE B 1 135 ? 44.471 12.867 25.317 1.00 13.96 115 PHE B O 1
ATOM 1901 N N . ALA B 1 136 ? 44.505 11.083 26.671 1.00 14.88 116 ALA B N 1
ATOM 1902 C CA . ALA B 1 136 ? 45.967 10.982 26.674 1.00 15.24 116 ALA B CA 1
ATOM 1903 C C . ALA B 1 136 ? 46.504 10.702 25.274 1.00 15.50 116 ALA B C 1
ATOM 1904 O O . ALA B 1 136 ? 47.553 11.212 24.886 1.00 15.35 116 ALA B O 1
ATOM 1906 N N . GLU B 1 137 ? 45.784 9.881 24.519 1.00 16.11 117 GLU B N 1
ATOM 1907 C CA . GLU B 1 137 ? 46.177 9.570 23.143 1.00 16.63 117 GLU B CA 1
ATOM 1908 C C . GLU B 1 137 ? 46.036 10.807 22.254 1.00 15.72 117 GLU B C 1
ATOM 1909 O O . GLU B 1 137 ? 46.842 11.029 21.348 1.00 15.63 117 GLU B O 1
ATOM 1915 N N . ILE B 1 138 ? 45.029 11.625 22.534 1.00 14.91 118 ILE B N 1
ATOM 1916 C CA . ILE B 1 138 ? 44.876 12.906 21.838 1.00 14.20 118 ILE B CA 1
ATOM 1917 C C . ILE B 1 138 ? 46.052 13.847 22.084 1.00 13.85 118 ILE B C 1
ATOM 1918 O O . ILE B 1 138 ? 46.602 14.421 21.129 1.00 13.50 118 ILE B O 1
ATOM 1923 N N . LEU B 1 139 ? 46.420 14.012 23.356 1.00 13.93 119 LEU B N 1
ATOM 1924 C CA . LEU B 1 139 ? 47.565 14.841 23.724 1.00 14.07 119 LEU B CA 1
ATOM 1925 C C . LEU B 1 139 ? 48.877 14.338 23.125 1.00 16.28 119 LEU B C 1
ATOM 1926 O O . LEU B 1 139 ? 49.755 15.124 22.766 1.00 16.34 119 LEU B O 1
ATOM 1931 N N . HIS B 1 140 ? 49.015 13.024 23.042 1.00 17.57 120 HIS B N 1
ATOM 1932 C CA . HIS B 1 140 ? 50.254 12.425 22.577 1.00 19.07 120 HIS B CA 1
ATOM 1933 C C . HIS B 1 140 ? 50.376 12.568 21.070 1.00 19.04 120 HIS B C 1
ATOM 1934 O O . HIS B 1 140 ? 51.455 12.815 20.569 1.00 19.56 120 HIS B O 1
ATOM 1941 N N . GLU B 1 141 ? 49.272 12.420 20.349 1.00 19.01 121 GLU B N 1
ATOM 1942 C CA . GLU B 1 141 ? 49.278 12.661 18.910 1.00 19.23 121 GLU B CA 1
ATOM 1943 C C . GLU B 1 141 ? 49.505 14.147 18.599 1.00 17.68 121 GLU B C 1
ATOM 1944 O O . GLU B 1 141 ? 50.252 14.485 17.673 1.00 17.86 121 GLU B O 1
ATOM 1950 N N . PHE B 1 142 ? 48.878 15.034 19.362 1.00 16.19 122 PHE B N 1
ATOM 1951 C CA . PHE B 1 142 ? 49.118 16.464 19.175 1.00 15.21 122 PHE B CA 1
ATOM 1952 C C . PHE B 1 142 ? 50.611 16.789 19.392 1.00 15.38 122 PHE B C 1
ATOM 1953 O O . PHE B 1 142 ? 51.226 17.458 18.564 1.00 14.99 122 PHE B O 1
ATOM 1961 N N . TYR B 1 143 ? 51.191 16.277 20.482 1.00 15.79 123 TYR B N 1
ATOM 1962 C CA . TYR B 1 143 ? 52.632 16.423 20.741 1.00 16.48 123 TYR B CA 1
ATOM 1963 C C . TYR B 1 143 ? 53.484 15.932 19.570 1.00 16.83 123 TYR B C 1
ATOM 1964 O O . TYR B 1 143 ? 54.445 16.569 19.197 1.00 16.76 123 TYR B O 1
ATOM 1973 N N . GLN B 1 144 ? 53.125 14.788 19.001 1.00 17.38 124 GLN B N 1
ATOM 1974 C CA . GLN B 1 144 ? 53.850 14.259 17.841 1.00 18.15 124 GLN B CA 1
ATOM 1975 C C . GLN B 1 144 ? 53.839 15.272 16.680 1.00 17.49 124 GLN B C 1
ATOM 1976 O O . GLN B 1 144 ? 54.876 15.504 16.041 1.00 17.91 124 GLN B O 1
ATOM 1982 N N . ARG B 1 145 ? 52.686 15.894 16.439 1.00 16.40 125 ARG B N 1
ATOM 1983 C CA . ARG B 1 145 ? 52.592 16.954 15.435 1.00 15.92 125 ARG B CA 1
ATOM 1984 C C . ARG B 1 145 ? 53.499 18.139 15.783 1.00 16.06 125 ARG B C 1
ATOM 1985 O O . ARG B 1 145 ? 54.178 18.681 14.912 1.00 16.10 125 ARG B O 1
ATOM 1993 N N . MET B 1 146 ? 53.515 18.522 17.057 1.00 16.37 126 MET B N 1
ATOM 1994 C CA . MET B 1 146 ? 54.437 19.539 17.550 1.00 16.93 126 MET B CA 1
ATOM 1995 C C . MET B 1 146 ? 55.895 19.141 17.309 1.00 18.30 126 MET B C 1
ATOM 1996 O O . MET B 1 146 ? 56.694 19.972 16.882 1.00 18.56 126 MET B O 1
ATOM 2001 N N . GLU B 1 147 ? 56.238 17.881 17.576 1.00 19.43 127 GLU B N 1
ATOM 2002 C CA . GLU B 1 147 ? 57.605 17.404 17.356 1.00 21.22 127 GLU B CA 1
ATOM 2003 C C . GLU B 1 147 ? 58.042 17.552 15.895 1.00 20.89 127 GLU B C 1
ATOM 2004 O O . GLU B 1 147 ? 59.151 18.012 15.631 1.00 21.28 127 GLU B O 1
ATOM 2010 N N . ILE B 1 148 ? 57.172 17.163 14.959 1.00 20.06 128 ILE B N 1
ATOM 2011 C CA . ILE B 1 148 ? 57.491 17.250 13.528 1.00 19.98 128 ILE B CA 1
ATOM 2012 C C . ILE B 1 148 ? 57.676 18.705 13.115 1.00 19.59 128 ILE B C 1
ATOM 2013 O O . ILE B 1 148 ? 58.617 19.022 12.404 1.00 20.23 128 ILE B O 1
ATOM 2018 N N . LEU B 1 149 ? 56.794 19.594 13.567 1.00 19.13 129 LEU B N 1
ATOM 2019 C CA . LEU B 1 149 ? 56.924 21.009 13.223 1.00 19.15 129 LEU B CA 1
ATOM 2020 C C . LEU B 1 149 ? 58.207 21.611 13.806 1.00 20.77 129 LEU B C 1
ATOM 2021 O O . LEU B 1 149 ? 58.947 22.303 13.100 1.00 21.18 129 LEU B O 1
ATOM 2026 N N . ASN B 1 150 ? 58.470 21.341 15.084 1.00 21.79 130 ASN B N 1
ATOM 2027 C CA . ASN B 1 150 ? 59.707 21.794 15.723 1.00 23.69 130 ASN B CA 1
ATOM 2028 C C . ASN B 1 150 ? 60.963 21.331 14.978 1.00 24.95 130 ASN B C 1
ATOM 2029 O O . ASN B 1 150 ? 61.953 22.048 14.923 1.00 26.23 130 ASN B O 1
ATOM 2034 N N . GLY B 1 151 ? 60.910 20.132 14.408 1.00 25.57 131 GLY B N 1
ATOM 2035 C CA . GLY B 1 151 ? 62.042 19.558 13.682 1.00 27.10 131 GLY B CA 1
ATOM 2036 C C . GLY B 1 151 ? 62.483 20.355 12.467 1.00 27.52 131 GLY B C 1
ATOM 2037 O O . GLY B 1 151 ? 63.666 20.359 12.129 1.00 28.76 131 GLY B O 1
ATOM 2038 N N . VAL B 1 152 ? 61.536 21.029 11.813 1.00 26.73 132 VAL B N 1
ATOM 2039 C CA . VAL B 1 152 ? 61.818 21.776 10.586 1.00 26.97 132 VAL B CA 1
ATOM 2040 C C . VAL B 1 152 ? 61.845 23.296 10.778 1.00 28.12 132 VAL B C 1
ATOM 2041 O O . VAL B 1 152 ? 62.010 24.035 9.809 1.00 28.17 132 VAL B O 1
ATOM 2045 N N . LEU B 1 153 ? 61.678 23.765 12.015 1.00 30.15 133 LEU B N 1
ATOM 2046 C CA . LEU B 1 153 ? 61.861 25.186 12.335 1.00 31.00 133 LEU B CA 1
ATOM 2047 C C . LEU B 1 153 ? 63.228 25.375 12.992 1.00 33.36 133 LEU B C 1
ATOM 2048 O O . LEU B 1 153 ? 63.639 26.500 13.287 1.00 35.05 133 LEU B O 1
#

Secondary structure (DSSP, 8-state):
--HHHHHHHHHHHTT--GGGEE----EEE--TTSPPEEEEEETTEEEEEEEEEPPPHHHHHHHHHHHHHHHHS--TTBTTSS-EEEE-SSEEEEEEEBPGGGSS-HHHHHHHHHHHHHHHHHHHHH-/--HHHHHHHHHHHTT--STTEE---S-EEEEETTEEEEEEEEETTEEEEEEEEEPPPHHHHHHTHHHHHHHHHS--TTBTTSS-EEEE-SSEEEEEEEB-GGGSS-HHHHHHHHHHHHHHHHHHHHH-